Protein AF-A0A965MJ89-F1 (afdb_monomer)

Nearest PDB structures (foldseek):
  5w8x-assembly1_A-2  TM=4.830E-01  e=3.816E-02  Escherichia coli BL21(DE3)
  6mgb-assembly1_A  TM=3.192E-01  e=1.121E-02  Thermosulfurimonas dismutans
  5w8s-assembly1_A-2  TM=4.998E-01  e=3.713E-01  Escherichia coli BL21(DE3)
  2ekl-assembly1_A-2  TM=2.495E-01  e=2.773E-01  Sulfurisphaera tokodaii
  3tov-assembly2_B  TM=3.616E-01  e=2.401E+00  Veillonella parvula DSM 2008

Solvent-accessible surface area (backbone atoms only — not comparable to full-atom values): 11305 Å² total; per-residue (Å²): 93,37,33,40,41,29,24,51,52,92,56,63,40,33,59,38,52,47,12,47,56,77,82,59,43,66,58,44,75,75,75,35,77,40,64,43,82,41,38,60,90,70,67,62,75,79,59,71,97,47,49,28,40,33,35,22,13,44,70,42,51,90,50,46,53,64,53,37,63,38,44,74,86,25,48,32,34,34,40,9,26,24,52,64,56,80,85,58,69,83,58,51,47,63,59,40,47,60,45,37,75,56,30,82,40,57,25,24,53,46,86,86,34,52,96,39,74,28,63,47,49,46,76,59,42,74,69,64,80,52,88,55,68,68,81,33,72,50,29,38,30,23,24,66,90,42,39,73,48,56,71,62,27,55,78,69,74,34,57,68,51,29,35,54,74,28,88,42,67,64,55,46,48,49,56,46,32,22,13,52,26,36,39,21,48,21,72,58,46,50,51,52,29,48,68,68,70,31,47,76,46,79,48,91,62,62,53,75,84,126

pLDDT: mean 87.41, std 12.26, range [34.16, 98.62]

Secondary structure (DSSP, 8-state):
-EEEEEE--SSS-HHHHT--GGGT-THHHHT-SEEEEEETTS--SS----SEEEE-SEE-TTTHHHHHHH-TTSEEEEEEEE---SSSSS--HHHHHHHHHT-SEEEE-STTS-SSB---GGGG-GGGGS-----EEEEEEEBTTTB--HHHHHHTT--EEETTT--SHHHHHHHHHTEEEEEES-HHHHHHHHHTT-EEEE--------

Structure (mmCIF, N/CA/C/O backbone):
data_AF-A0A965MJ89-F1
#
_entry.id   AF-A0A965MJ89-F1
#
loop_
_atom_site.group_PDB
_atom_site.id
_atom_site.type_symbol
_atom_site.label_atom_id
_atom_site.label_alt_id
_atom_site.label_comp_id
_atom_site.label_asym_id
_atom_site.label_entity_id
_atom_site.label_seq_id
_atom_site.pdbx_PDB_ins_code
_atom_site.Cartn_x
_atom_site.Cartn_y
_atom_site.Cartn_z
_atom_site.occupancy
_atom_site.B_iso_or_equiv
_atom_site.auth_seq_id
_atom_site.auth_comp_id
_atom_site.auth_asym_id
_atom_site.auth_atom_id
_atom_site.pdbx_PDB_model_num
ATOM 1 N N . MET A 1 1 ? 19.018 -12.545 -15.049 1.00 85.06 1 MET A N 1
ATOM 2 C CA . MET A 1 1 ? 17.920 -11.575 -14.941 1.00 85.06 1 MET A CA 1
ATOM 3 C C . MET A 1 1 ? 18.136 -10.692 -13.722 1.00 85.06 1 MET A C 1
ATOM 5 O O . MET A 1 1 ? 18.178 -11.217 -12.611 1.00 85.06 1 MET A O 1
ATOM 9 N N . ILE A 1 2 ? 18.309 -9.395 -13.946 1.00 89.62 2 ILE A N 1
ATOM 10 C CA . ILE A 1 2 ? 18.356 -8.316 -12.966 1.00 89.62 2 ILE A CA 1
ATOM 11 C C . ILE A 1 2 ? 16.991 -7.626 -12.987 1.00 89.62 2 ILE A C 1
ATOM 13 O O . ILE A 1 2 ? 16.553 -7.128 -14.022 1.00 89.62 2 ILE A O 1
ATOM 17 N N . VAL A 1 3 ? 16.322 -7.600 -11.839 1.00 92.12 3 VAL A N 1
ATOM 18 C CA . VAL A 1 3 ? 15.001 -6.995 -11.662 1.00 92.12 3 VAL A CA 1
ATOM 19 C C . VAL A 1 3 ? 15.080 -5.872 -10.650 1.00 92.12 3 VAL A C 1
ATOM 21 O O . VAL A 1 3 ? 15.559 -6.074 -9.533 1.00 92.12 3 VAL A O 1
ATOM 24 N N . PHE A 1 4 ? 14.559 -4.703 -11.002 1.00 93.06 4 PHE A N 1
ATOM 25 C CA . PHE A 1 4 ? 14.354 -3.621 -10.044 1.00 93.06 4 PHE A CA 1
ATOM 26 C C . PHE A 1 4 ? 12.898 -3.581 -9.583 1.00 93.06 4 PHE A C 1
ATOM 28 O O . PHE A 1 4 ? 11.987 -3.427 -10.391 1.00 93.06 4 PHE A O 1
ATOM 35 N N . ALA A 1 5 ? 12.683 -3.673 -8.271 1.00 93.25 5 ALA A N 1
ATOM 36 C CA . ALA A 1 5 ? 11.389 -3.421 -7.647 1.00 93.25 5 ALA A CA 1
ATOM 37 C C . ALA A 1 5 ? 11.363 -1.991 -7.094 1.00 93.25 5 ALA A C 1
ATOM 39 O O . ALA A 1 5 ? 12.025 -1.672 -6.101 1.00 93.25 5 ALA A O 1
ATOM 40 N N . LEU A 1 6 ? 10.611 -1.131 -7.771 1.00 92.94 6 LEU A N 1
ATOM 41 C CA . LEU A 1 6 ? 10.538 0.303 -7.535 1.00 92.94 6 LEU A CA 1
ATOM 42 C C . LEU A 1 6 ? 9.270 0.639 -6.749 1.00 92.94 6 LEU A C 1
ATOM 44 O O . LEU A 1 6 ? 8.160 0.352 -7.189 1.00 92.94 6 LEU A O 1
ATOM 48 N N . HIS A 1 7 ? 9.431 1.273 -5.592 1.00 92.44 7 HIS A N 1
ATOM 49 C CA . HIS A 1 7 ? 8.332 1.833 -4.800 1.00 92.44 7 HIS A CA 1
ATOM 50 C C . HIS A 1 7 ? 8.863 2.944 -3.887 1.00 92.44 7 HIS A C 1
ATOM 52 O O . HIS A 1 7 ? 10.067 3.195 -3.850 1.00 92.44 7 HIS A O 1
ATOM 58 N N . GLN A 1 8 ? 7.999 3.652 -3.164 1.00 90.75 8 GLN A N 1
ATOM 59 C CA . GLN A 1 8 ? 8.441 4.704 -2.246 1.00 90.75 8 GLN A CA 1
ATOM 60 C C . GLN A 1 8 ? 8.915 4.082 -0.919 1.00 90.75 8 GLN A C 1
ATOM 62 O O . GLN A 1 8 ? 8.176 4.042 0.057 1.00 90.75 8 GLN A O 1
ATOM 67 N N . CYS A 1 9 ? 10.143 3.556 -0.887 1.00 90.31 9 CYS A N 1
ATOM 68 C CA . CYS A 1 9 ? 10.666 2.813 0.263 1.00 90.31 9 CYS A CA 1
ATOM 69 C C . CYS A 1 9 ? 11.304 3.686 1.355 1.00 90.31 9 CYS A C 1
ATOM 71 O O . CYS A 1 9 ? 11.253 3.315 2.528 1.00 90.31 9 CYS A O 1
ATOM 73 N N . ASP A 1 10 ? 11.854 4.852 1.007 1.00 90.56 10 ASP A N 1
ATOM 74 C CA . ASP A 1 10 ? 12.546 5.757 1.936 1.00 90.56 10 ASP A CA 1
ATOM 75 C C . ASP A 1 10 ? 11.563 6.779 2.544 1.00 90.56 10 ASP A C 1
ATOM 77 O O . ASP A 1 10 ? 11.688 7.996 2.375 1.00 90.56 10 ASP A O 1
ATOM 81 N N . THR A 1 11 ? 10.511 6.290 3.192 1.00 90.69 11 THR A N 1
ATOM 82 C CA . THR A 1 11 ? 9.418 7.099 3.757 1.00 90.69 11 THR A CA 1
ATOM 83 C C . THR A 1 11 ? 9.013 6.572 5.127 1.00 90.69 11 THR A C 1
ATOM 85 O O . THR A 1 11 ? 9.268 5.416 5.448 1.00 90.69 11 THR A O 1
ATOM 88 N N . THR A 1 12 ? 8.376 7.402 5.947 1.00 92.06 12 THR A N 1
ATOM 89 C CA . THR A 1 12 ? 7.772 6.977 7.220 1.00 92.06 12 THR A CA 1
ATOM 90 C C . THR A 1 12 ? 6.424 6.288 7.015 1.00 92.06 12 THR A C 1
ATOM 92 O O . THR A 1 12 ? 6.013 5.511 7.870 1.00 92.06 12 THR A O 1
ATOM 95 N N . ASN A 1 13 ? 5.775 6.512 5.868 1.00 92.81 13 ASN A N 1
ATOM 96 C CA . ASN A 1 13 ? 4.483 5.928 5.525 1.00 92.81 13 ASN A CA 1
ATOM 97 C C . ASN A 1 13 ? 4.576 4.403 5.354 1.00 92.81 13 ASN A C 1
ATOM 99 O O . ASN A 1 13 ? 5.139 3.902 4.378 1.00 92.81 13 ASN A O 1
ATOM 103 N N . ILE A 1 14 ? 3.978 3.650 6.274 1.00 95.06 14 ILE A N 1
ATOM 104 C CA . ILE A 1 14 ? 4.025 2.189 6.269 1.00 95.06 14 ILE A CA 1
ATOM 105 C C . ILE A 1 14 ? 3.363 1.574 5.036 1.00 95.06 14 ILE A C 1
ATOM 107 O O . ILE A 1 14 ? 3.836 0.565 4.525 1.00 95.06 14 ILE A O 1
ATOM 111 N N . GLY A 1 15 ? 2.319 2.206 4.504 1.00 93.06 15 GLY A N 1
ATOM 112 C CA . GLY A 1 15 ? 1.653 1.736 3.295 1.00 93.06 15 GLY A CA 1
ATOM 113 C C . GLY A 1 15 ? 2.565 1.758 2.071 1.00 93.06 15 GLY A C 1
ATOM 114 O O . GLY A 1 15 ? 2.588 0.811 1.291 1.00 93.06 15 GLY A O 1
ATOM 115 N N . ASP A 1 16 ? 3.370 2.810 1.946 1.00 92.44 16 ASP A N 1
ATOM 116 C CA . ASP A 1 16 ? 4.353 2.948 0.870 1.00 92.44 16 ASP A CA 1
ATOM 117 C C . ASP A 1 16 ? 5.524 1.960 1.047 1.00 92.44 16 ASP A C 1
ATOM 119 O O . ASP A 1 16 ? 6.067 1.430 0.078 1.00 92.44 16 ASP A O 1
ATOM 123 N N . ARG A 1 17 ? 5.897 1.651 2.295 1.00 93.56 17 ARG A N 1
ATOM 124 C CA . ARG A 1 17 ? 6.945 0.662 2.598 1.00 93.56 17 ARG A CA 1
ATOM 125 C C . ARG A 1 17 ? 6.499 -0.780 2.359 1.00 93.56 17 ARG A C 1
ATOM 127 O O . ARG A 1 17 ? 7.347 -1.610 2.052 1.00 93.56 17 ARG A O 1
ATOM 134 N N . SER A 1 18 ? 5.208 -1.072 2.492 1.00 94.81 18 SER A N 1
ATOM 135 C CA . SER A 1 18 ? 4.637 -2.424 2.396 1.00 94.81 18 SER A CA 1
ATOM 136 C C . SER A 1 18 ? 4.075 -2.766 1.015 1.00 94.81 18 SER A C 1
ATOM 138 O O . SER A 1 18 ? 3.377 -3.758 0.855 1.00 94.81 18 SER A O 1
ATOM 140 N N . CYS A 1 19 ? 4.343 -1.957 -0.008 1.00 93.00 19 CYS A N 1
ATOM 141 C CA . CYS A 1 19 ? 3.845 -2.206 -1.361 1.00 93.00 19 CYS A CA 1
ATOM 142 C C . CYS A 1 19 ? 4.898 -2.801 -2.317 1.00 93.00 19 CYS A C 1
ATOM 144 O O . CYS A 1 19 ? 4.728 -2.710 -3.535 1.00 93.00 19 CYS A O 1
ATOM 146 N N . CYS A 1 20 ? 5.972 -3.409 -1.796 1.00 93.31 20 CYS A N 1
ATOM 147 C CA . CYS A 1 20 ? 6.999 -4.067 -2.607 1.00 93.31 20 CYS A CA 1
ATOM 148 C C . CYS A 1 20 ? 6.631 -5.537 -2.878 1.00 93.31 20 CYS A C 1
ATOM 150 O O . CYS A 1 20 ? 6.484 -6.300 -1.928 1.00 93.31 20 CYS A O 1
ATOM 152 N N . PRO A 1 21 ? 6.564 -5.997 -4.140 1.00 92.12 21 PRO A N 1
ATOM 153 C CA . PRO A 1 21 ? 6.326 -7.414 -4.434 1.00 92.12 21 PRO A CA 1
ATOM 154 C C . PRO A 1 21 ? 7.404 -8.350 -3.869 1.00 92.12 21 PRO A C 1
ATOM 156 O O . PRO A 1 21 ? 7.112 -9.494 -3.534 1.00 92.12 21 PRO A O 1
ATOM 159 N N . LEU A 1 22 ? 8.639 -7.859 -3.705 1.00 92.81 22 LEU A N 1
ATOM 160 C CA . LEU A 1 22 ? 9.735 -8.655 -3.143 1.00 92.81 22 LEU A CA 1
ATOM 161 C C . LEU A 1 22 ? 9.474 -9.103 -1.696 1.00 92.81 22 LEU A C 1
ATOM 163 O O . LEU A 1 22 ? 10.116 -10.041 -1.243 1.00 92.81 22 LEU A O 1
ATOM 167 N N . ASP A 1 23 ? 8.560 -8.446 -0.975 1.00 92.56 23 ASP A N 1
ATOM 168 C CA . ASP A 1 23 ? 8.216 -8.812 0.406 1.00 92.56 23 ASP A CA 1
ATOM 169 C C . ASP A 1 23 ? 7.318 -10.055 0.498 1.00 92.56 23 ASP A C 1
ATOM 171 O O . ASP A 1 23 ? 7.192 -10.636 1.574 1.00 92.56 23 ASP A O 1
ATOM 175 N N . TYR A 1 24 ? 6.681 -10.459 -0.606 1.00 93.62 24 TYR A N 1
ATOM 176 C CA . TYR A 1 24 ? 5.579 -11.428 -0.569 1.00 93.62 24 TYR A CA 1
ATOM 177 C C . TYR A 1 24 ? 5.769 -12.643 -1.474 1.00 93.62 24 TYR A C 1
ATOM 179 O O . TYR A 1 24 ? 5.028 -13.615 -1.357 1.00 93.62 24 TYR A O 1
ATOM 187 N N . PHE A 1 25 ? 6.752 -12.614 -2.373 1.00 92.00 25 PHE A N 1
ATOM 188 C CA . PHE A 1 25 ? 6.936 -13.657 -3.375 1.00 92.00 25 PHE A CA 1
ATOM 189 C C . PHE A 1 25 ? 8.365 -14.208 -3.359 1.00 92.00 25 PHE A C 1
ATOM 191 O O . PHE A 1 25 ? 9.311 -13.532 -3.764 1.00 92.00 25 PHE A O 1
ATOM 198 N N . SER A 1 26 ? 8.519 -15.470 -2.947 1.00 88.12 26 SER A N 1
ATOM 199 C CA . SER A 1 26 ? 9.829 -16.132 -2.830 1.00 88.12 26 SER A CA 1
ATOM 200 C C . SER A 1 26 ? 10.520 -16.369 -4.176 1.00 88.12 26 SER A C 1
ATOM 202 O O . SER A 1 26 ? 11.749 -16.433 -4.237 1.00 88.12 26 SER A O 1
ATOM 204 N N . PHE A 1 27 ? 9.766 -16.418 -5.282 1.00 87.31 27 PHE A N 1
ATOM 205 C CA . PHE A 1 27 ? 10.340 -16.650 -6.611 1.00 87.31 27 PHE A CA 1
ATOM 206 C C . PHE A 1 27 ? 11.355 -15.568 -7.021 1.00 87.31 27 PHE A C 1
ATOM 208 O O . PHE A 1 27 ? 12.242 -15.838 -7.831 1.00 87.31 27 PHE A O 1
ATOM 215 N N . PHE A 1 28 ? 11.286 -14.363 -6.440 1.00 86.12 28 PHE A N 1
ATOM 216 C CA . PHE A 1 28 ? 12.282 -13.313 -6.673 1.00 86.12 28 PHE A CA 1
ATOM 217 C C . PHE A 1 28 ? 13.663 -13.642 -6.101 1.00 86.12 28 PHE A C 1
ATOM 219 O O . PHE A 1 28 ? 14.661 -13.188 -6.655 1.00 86.12 28 PHE A O 1
ATOM 226 N N . SER A 1 29 ? 13.735 -14.417 -5.019 1.00 81.31 29 SER A N 1
ATOM 227 C CA . SER A 1 29 ? 15.000 -14.913 -4.466 1.00 81.31 29 SER A CA 1
ATOM 228 C C . SER A 1 29 ? 15.381 -16.294 -4.997 1.00 81.31 29 SER A C 1
ATOM 230 O O . SER A 1 29 ? 16.560 -16.624 -5.038 1.00 81.31 29 SER A O 1
ATOM 232 N N . GLU A 1 30 ? 14.399 -17.108 -5.386 1.00 83.50 30 GLU A N 1
ATOM 233 C CA . GLU A 1 30 ? 14.620 -18.515 -5.747 1.00 83.50 30 GLU A CA 1
ATOM 234 C C . GLU A 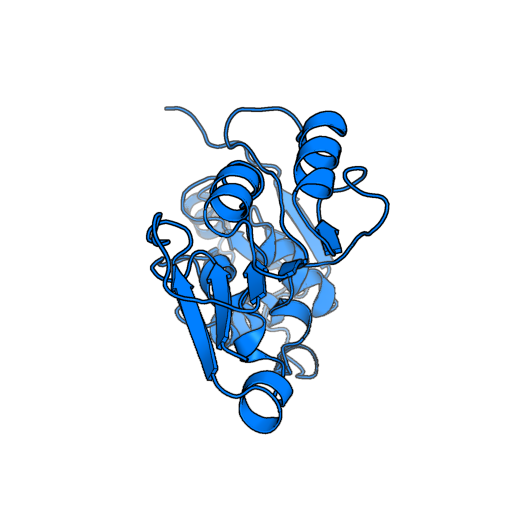1 30 ? 14.868 -18.728 -7.245 1.00 83.50 30 GLU A C 1
ATOM 236 O O . GLU A 1 30 ? 15.577 -19.655 -7.626 1.00 83.50 30 GLU A O 1
ATOM 241 N N . SER A 1 31 ? 14.266 -17.902 -8.107 1.00 80.38 31 SER A N 1
ATOM 242 C CA . SER A 1 31 ? 14.249 -18.112 -9.567 1.00 80.38 31 SER A CA 1
ATOM 243 C C . SER A 1 31 ? 14.857 -16.960 -10.367 1.00 80.38 31 SER A C 1
ATOM 245 O O . SER A 1 31 ? 15.111 -17.101 -11.563 1.00 80.38 31 SER A O 1
ATOM 247 N N . ILE A 1 32 ? 15.088 -15.809 -9.735 1.00 79.56 32 ILE A N 1
ATOM 248 C CA . ILE A 1 32 ? 15.596 -14.604 -10.391 1.00 79.56 32 ILE A CA 1
ATOM 249 C C . ILE A 1 32 ? 17.026 -14.357 -9.919 1.00 79.56 32 ILE A C 1
ATOM 251 O O . ILE A 1 32 ? 17.309 -14.392 -8.728 1.00 79.56 32 ILE A O 1
ATOM 255 N N . GLY A 1 33 ? 17.937 -14.112 -10.867 1.00 75.44 33 GLY A N 1
ATOM 256 C CA . GLY A 1 33 ? 19.366 -13.965 -10.571 1.00 75.44 33 GLY A CA 1
ATOM 257 C C . GLY A 1 33 ? 19.671 -12.832 -9.587 1.00 75.44 33 GLY A C 1
ATOM 258 O O . GLY A 1 33 ? 20.436 -13.029 -8.649 1.00 75.44 33 GLY A O 1
ATOM 259 N N . ALA A 1 34 ? 19.066 -11.657 -9.778 1.00 85.88 34 ALA A N 1
ATOM 260 C CA . ALA A 1 34 ? 19.151 -10.552 -8.828 1.00 85.88 34 ALA A CA 1
ATOM 261 C C . ALA A 1 34 ? 17.852 -9.736 -8.817 1.00 85.88 34 ALA A C 1
ATOM 263 O O . ALA A 1 34 ? 17.466 -9.181 -9.842 1.00 85.88 34 ALA A O 1
ATOM 264 N N . ALA A 1 35 ? 17.205 -9.616 -7.656 1.00 90.81 35 ALA A N 1
ATOM 265 C CA . ALA A 1 35 ? 16.063 -8.730 -7.440 1.00 90.81 35 ALA A CA 1
ATOM 266 C C . ALA A 1 35 ? 16.440 -7.636 -6.433 1.00 90.81 35 ALA A C 1
ATOM 268 O O . ALA A 1 35 ? 16.858 -7.921 -5.311 1.00 90.81 35 ALA A O 1
ATOM 269 N N . ILE A 1 36 ? 16.331 -6.373 -6.842 1.00 89.81 36 ILE A N 1
ATOM 270 C CA . ILE A 1 36 ? 16.870 -5.234 -6.099 1.00 89.81 36 ILE A CA 1
ATOM 271 C C . ILE A 1 36 ? 15.759 -4.222 -5.833 1.00 89.81 36 ILE A C 1
ATOM 273 O O . ILE A 1 36 ? 15.136 -3.692 -6.753 1.00 89.81 36 ILE A O 1
ATOM 277 N N . ARG A 1 37 ? 15.538 -3.912 -4.553 1.00 91.38 37 ARG A N 1
ATOM 278 C CA . ARG A 1 37 ? 14.638 -2.835 -4.129 1.00 91.38 37 ARG A CA 1
ATOM 279 C C . ARG A 1 37 ? 15.270 -1.467 -4.386 1.00 91.38 37 ARG A C 1
ATOM 281 O O . ARG A 1 37 ? 16.448 -1.245 -4.074 1.00 91.38 37 ARG A O 1
ATOM 288 N N . ARG A 1 38 ? 14.473 -0.534 -4.910 1.00 91.00 38 ARG A N 1
ATOM 289 C CA . ARG A 1 38 ? 14.880 0.852 -5.169 1.00 91.00 38 ARG A CA 1
ATOM 290 C C . ARG A 1 38 ? 13.769 1.838 -4.822 1.00 91.00 38 ARG A C 1
ATOM 292 O O . ARG A 1 38 ? 12.595 1.574 -5.076 1.00 91.00 38 ARG A O 1
ATOM 299 N N . ASP A 1 39 ? 14.165 2.990 -4.278 1.00 90.94 39 ASP A N 1
ATOM 300 C CA . ASP A 1 39 ? 13.234 4.094 -4.070 1.00 90.94 39 ASP A CA 1
ATOM 301 C C . ASP A 1 39 ? 12.882 4.734 -5.412 1.00 90.94 39 ASP A C 1
ATOM 303 O O . ASP A 1 39 ? 13.755 5.143 -6.181 1.00 90.94 39 ASP A O 1
ATOM 307 N N . VAL A 1 40 ? 11.587 4.865 -5.664 1.00 88.81 40 VAL A N 1
ATOM 308 C CA . VAL A 1 40 ? 11.029 5.430 -6.894 1.00 88.81 40 VAL A CA 1
ATOM 309 C C . VAL A 1 40 ? 11.394 6.902 -7.132 1.00 88.81 40 VAL A C 1
ATOM 311 O O . VAL A 1 40 ? 11.237 7.400 -8.239 1.00 88.81 40 VAL A O 1
ATOM 314 N N . ARG A 1 41 ? 11.882 7.629 -6.121 1.00 86.06 41 ARG A N 1
ATOM 315 C CA . ARG A 1 41 ? 12.349 9.022 -6.252 1.00 86.06 41 ARG A CA 1
ATOM 316 C C . ARG A 1 41 ? 13.839 9.112 -6.577 1.00 86.06 41 ARG A C 1
ATOM 318 O O . ARG A 1 41 ? 14.333 10.205 -6.832 1.00 86.06 41 ARG A O 1
ATOM 325 N N . LYS A 1 42 ? 14.556 7.984 -6.534 1.00 83.75 42 LYS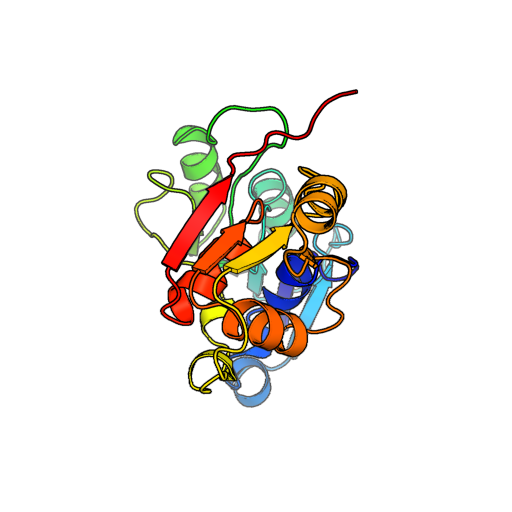 A N 1
ATOM 326 C CA . LYS A 1 42 ? 16.011 7.888 -6.720 1.00 83.75 42 LYS A CA 1
ATOM 327 C C . LYS A 1 42 ? 16.385 6.917 -7.848 1.00 83.75 42 LYS A C 1
ATOM 329 O O . LYS A 1 42 ? 17.456 6.316 -7.799 1.00 83.75 42 LYS A O 1
ATOM 334 N N . PHE A 1 43 ? 15.500 6.703 -8.826 1.00 75.56 43 PHE A N 1
ATOM 335 C CA . PHE A 1 43 ? 15.816 5.825 -9.954 1.00 75.56 43 PHE A CA 1
ATOM 336 C C . PHE A 1 43 ? 16.920 6.438 -10.820 1.00 75.56 43 PHE A C 1
ATOM 338 O O . PHE A 1 43 ? 16.944 7.648 -11.046 1.00 75.56 43 PHE A O 1
ATOM 345 N N . ASP A 1 44 ? 17.834 5.588 -11.285 1.00 69.88 44 ASP A N 1
ATOM 346 C CA . ASP A 1 44 ? 18.890 6.004 -12.202 1.00 69.88 44 ASP A CA 1
ATOM 347 C C . ASP A 1 44 ? 18.275 6.359 -13.560 1.00 69.88 44 ASP A C 1
ATOM 349 O O . ASP A 1 44 ? 17.415 5.629 -14.061 1.00 69.88 44 ASP A O 1
ATOM 353 N N . GLN A 1 45 ? 18.693 7.488 -14.130 1.00 65.62 45 GLN A N 1
ATOM 354 C CA . GLN A 1 45 ? 18.288 7.907 -15.473 1.00 65.62 45 GLN A CA 1
ATOM 355 C C . GLN A 1 45 ? 19.151 7.261 -16.562 1.00 65.62 45 GLN A C 1
ATOM 357 O O . GLN A 1 45 ? 18.807 7.367 -17.736 1.00 65.62 45 GLN A O 1
ATOM 362 N N . ASN A 1 46 ? 20.254 6.606 -16.183 1.00 64.06 46 ASN A N 1
ATOM 363 C CA . ASN A 1 46 ? 21.151 5.914 -17.098 1.00 64.06 46 ASN A CA 1
ATOM 364 C C . ASN A 1 46 ? 21.511 4.514 -16.562 1.00 64.06 46 ASN A C 1
ATOM 366 O O . ASN A 1 46 ? 22.673 4.242 -16.248 1.00 64.06 46 ASN A O 1
ATOM 370 N N . PRO A 1 47 ? 20.508 3.642 -16.370 1.00 66.06 47 PRO A N 1
ATOM 371 C CA . PRO A 1 47 ? 20.709 2.377 -15.687 1.00 66.06 47 PRO A CA 1
ATOM 372 C C . PRO 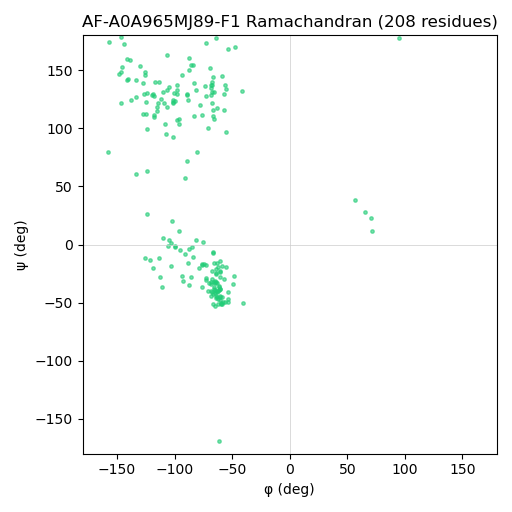A 1 47 ? 21.620 1.444 -16.497 1.00 66.06 47 PRO A C 1
ATOM 374 O O . PRO A 1 47 ? 21.544 1.382 -17.723 1.00 66.06 47 PRO A O 1
ATOM 377 N N . ALA A 1 48 ? 22.455 0.678 -15.787 1.00 65.62 48 ALA A N 1
ATOM 378 C CA . ALA A 1 48 ? 23.076 -0.536 -16.321 1.00 65.62 48 ALA A CA 1
ATOM 379 C C . ALA A 1 48 ? 22.007 -1.492 -16.894 1.00 65.62 48 ALA A C 1
ATOM 381 O O . ALA A 1 48 ? 20.821 -1.302 -16.630 1.00 65.62 48 ALA A O 1
ATOM 382 N N . ASP A 1 49 ? 22.409 -2.533 -17.629 1.00 78.38 49 ASP A N 1
ATOM 383 C CA . ASP A 1 49 ? 21.484 -3.517 -18.213 1.00 78.38 49 ASP A CA 1
ATOM 384 C C . ASP A 1 49 ? 20.578 -4.155 -17.136 1.00 78.38 49 ASP A C 1
ATOM 386 O O . ASP A 1 49 ? 20.964 -5.080 -16.419 1.00 78.38 49 ASP A O 1
ATOM 390 N N . VAL A 1 50 ? 19.363 -3.619 -16.995 1.00 90.00 50 VAL A N 1
ATOM 391 C CA . VAL A 1 50 ? 18.286 -4.142 -16.150 1.00 90.00 50 VAL A CA 1
ATOM 392 C C . VAL A 1 50 ? 17.312 -4.863 -17.064 1.00 90.00 50 VAL A C 1
ATOM 394 O O . VAL A 1 50 ? 16.777 -4.273 -18.002 1.00 90.00 50 VAL A O 1
ATOM 397 N N . ASP A 1 51 ? 17.045 -6.130 -16.776 1.00 92.62 51 ASP A N 1
ATOM 398 C CA . ASP A 1 51 ? 16.174 -6.953 -17.611 1.00 92.62 51 ASP A CA 1
ATOM 399 C C . ASP A 1 51 ? 14.692 -6.618 -17.396 1.00 92.62 51 ASP A C 1
ATOM 401 O O . ASP A 1 51 ? 13.911 -6.619 -18.346 1.00 92.62 51 ASP A O 1
ATOM 405 N N . ALA A 1 52 ? 14.289 -6.310 -16.157 1.00 93.44 52 ALA A N 1
ATOM 406 C CA . ALA A 1 52 ? 12.913 -5.927 -15.849 1.00 93.44 52 ALA A CA 1
ATOM 407 C C . ALA A 1 52 ? 12.804 -4.893 -14.723 1.00 93.44 52 ALA A C 1
ATOM 409 O O . ALA A 1 52 ? 13.567 -4.903 -13.754 1.00 93.44 52 ALA A O 1
ATOM 410 N N . ILE A 1 53 ? 11.782 -4.048 -14.810 1.00 93.69 53 ILE A N 1
ATOM 411 C CA . ILE A 1 53 ? 11.341 -3.177 -13.729 1.00 93.69 53 ILE A CA 1
ATOM 412 C C . ILE A 1 53 ? 9.917 -3.531 -13.311 1.00 93.69 53 ILE A C 1
ATOM 414 O O . ILE A 1 53 ? 9.044 -3.801 -14.138 1.00 9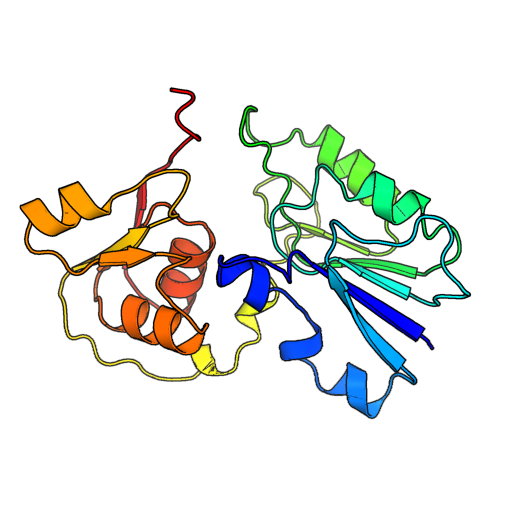3.69 53 ILE A O 1
ATOM 418 N N . ILE A 1 54 ? 9.681 -3.498 -12.005 1.00 94.06 54 ILE A N 1
ATOM 419 C CA . ILE A 1 54 ? 8.368 -3.698 -11.406 1.00 94.06 54 ILE A CA 1
ATOM 420 C C . ILE A 1 54 ? 8.076 -2.488 -10.532 1.00 94.06 54 ILE A C 1
ATOM 422 O O . ILE A 1 54 ? 8.723 -2.289 -9.502 1.00 94.06 54 ILE A O 1
ATOM 426 N N . LEU A 1 55 ? 7.096 -1.683 -10.928 1.00 92.38 55 LEU A N 1
ATOM 427 C CA . LEU A 1 55 ? 6.520 -0.679 -10.047 1.00 92.38 55 LEU A CA 1
ATOM 428 C C . LEU A 1 55 ? 5.587 -1.385 -9.064 1.00 92.38 55 LEU A C 1
ATOM 430 O O . LEU A 1 55 ? 4.541 -1.905 -9.458 1.00 92.38 55 LEU A O 1
ATOM 434 N N . GLY A 1 56 ? 5.981 -1.407 -7.792 1.00 83.25 56 GLY A N 1
ATOM 435 C CA . GLY A 1 56 ? 5.106 -1.810 -6.697 1.00 83.25 56 GLY A CA 1
ATOM 436 C C . GLY A 1 56 ? 3.928 -0.846 -6.535 1.00 83.25 56 GLY A C 1
ATOM 437 O O . GLY A 1 56 ? 3.827 0.162 -7.236 1.00 83.25 56 GLY A O 1
ATOM 438 N N . GLY A 1 57 ? 3.033 -1.142 -5.591 1.00 77.00 57 GLY A N 1
ATOM 439 C CA . GLY A 1 57 ? 1.863 -0.299 -5.326 1.00 77.00 57 GLY A CA 1
ATOM 440 C C . GLY A 1 57 ? 2.224 1.131 -4.871 1.00 77.00 57 GLY A C 1
ATOM 441 O O . GLY A 1 57 ? 3.368 1.572 -4.902 1.00 77.00 57 GLY A O 1
ATOM 442 N N . GLY A 1 58 ? 1.241 1.891 -4.388 1.00 80.69 58 GLY A N 1
ATOM 443 C CA . GLY A 1 58 ? 1.420 3.310 -4.033 1.00 80.69 58 GLY A CA 1
ATOM 444 C C . GLY A 1 58 ? 1.024 4.281 -5.153 1.00 80.69 58 GLY A C 1
ATOM 445 O O . GLY A 1 58 ? 0.500 3.877 -6.196 1.00 80.69 58 GLY A O 1
ATOM 446 N N . ALA A 1 59 ? 1.110 5.585 -4.893 1.00 72.94 59 ALA A N 1
ATOM 447 C CA . ALA A 1 59 ? 0.589 6.638 -5.774 1.00 72.94 59 ALA A CA 1
ATOM 448 C C . ALA A 1 59 ? 1.635 7.084 -6.816 1.00 72.94 59 ALA A C 1
ATOM 450 O O . ALA A 1 59 ? 2.207 8.165 -6.712 1.00 72.94 59 ALA A O 1
ATOM 451 N N . LEU A 1 60 ? 1.916 6.227 -7.801 1.00 78.00 60 LEU A N 1
ATOM 452 C CA . LEU A 1 60 ? 3.032 6.389 -8.744 1.00 78.00 60 LEU A CA 1
ATOM 453 C C . LEU A 1 60 ? 2.622 6.828 -10.156 1.00 78.00 60 LEU A C 1
ATOM 455 O O . LEU A 1 60 ? 3.492 7.045 -10.996 1.00 78.00 60 LEU A O 1
ATOM 459 N N . GLY A 1 61 ? 1.327 7.010 -10.436 1.00 72.81 61 GLY A N 1
ATOM 460 C CA . GLY A 1 61 ? 0.854 7.323 -11.792 1.00 72.81 61 GLY A CA 1
ATOM 461 C C . GLY A 1 61 ? 1.464 8.584 -12.420 1.00 72.81 61 GLY A C 1
ATOM 462 O O . GLY A 1 61 ? 1.648 8.623 -13.629 1.00 72.81 61 GLY A O 1
ATOM 463 N N . GLY A 1 62 ? 1.839 9.589 -11.618 1.00 76.31 62 GLY A N 1
ATOM 464 C CA . GLY A 1 62 ? 2.476 10.816 -12.120 1.00 76.31 62 GLY A CA 1
ATOM 465 C C . GLY A 1 62 ? 3.955 10.667 -12.505 1.00 76.31 62 GLY A C 1
ATOM 466 O O . GLY A 1 62 ? 4.485 11.515 -13.214 1.00 76.31 62 GLY A O 1
ATOM 467 N N . VAL A 1 63 ? 4.627 9.606 -12.046 1.00 82.31 63 VAL A N 1
ATOM 468 C CA . VAL A 1 63 ? 6.051 9.341 -12.336 1.00 82.31 63 VAL A CA 1
ATOM 469 C C . VAL A 1 63 ? 6.260 8.097 -13.202 1.00 82.31 63 VAL A C 1
ATOM 471 O O . VAL A 1 63 ? 7.353 7.906 -13.730 1.00 82.31 63 VAL A O 1
ATOM 474 N N . ALA A 1 64 ? 5.217 7.280 -13.386 1.00 87.12 64 ALA A N 1
ATOM 475 C CA . ALA A 1 64 ? 5.274 5.994 -14.076 1.00 87.12 64 ALA A CA 1
ATOM 476 C C . ALA A 1 64 ? 5.881 6.094 -15.485 1.00 87.12 64 ALA A C 1
ATOM 478 O O . ALA A 1 64 ? 6.800 5.341 -15.795 1.00 87.12 64 ALA A O 1
ATOM 479 N N . GLN A 1 65 ? 5.455 7.063 -16.305 1.00 87.44 65 GLN A N 1
ATOM 480 C CA . GLN A 1 65 ? 6.013 7.234 -17.655 1.00 87.44 65 GLN A CA 1
ATOM 481 C C . GLN A 1 65 ? 7.491 7.629 -17.648 1.00 87.44 65 GLN A C 1
ATOM 483 O O . GLN A 1 65 ? 8.251 7.165 -18.491 1.00 87.44 65 GLN A O 1
ATOM 488 N N . ASN A 1 66 ? 7.916 8.493 -16.720 1.00 88.94 66 ASN A N 1
ATOM 489 C CA . ASN A 1 66 ? 9.316 8.923 -16.646 1.00 88.94 66 ASN A CA 1
ATOM 490 C C . ASN A 1 66 ? 10.224 7.754 -16.273 1.00 88.94 66 ASN A C 1
ATOM 492 O O . ASN A 1 66 ? 11.320 7.625 -16.812 1.00 88.94 66 ASN A O 1
ATOM 496 N N . ILE A 1 67 ? 9.736 6.879 -15.397 1.00 89.50 67 ILE A N 1
ATOM 497 C CA . ILE A 1 67 ? 10.424 5.644 -15.045 1.00 89.50 67 ILE A CA 1
ATOM 498 C C . ILE A 1 67 ? 10.454 4.711 -16.252 1.00 89.50 67 ILE A C 1
ATOM 500 O O . ILE A 1 67 ? 11.530 4.296 -16.649 1.00 89.50 67 ILE A O 1
ATOM 504 N N . ALA A 1 68 ? 9.320 4.439 -16.899 1.00 90.62 68 ALA A N 1
ATOM 505 C CA . ALA A 1 68 ? 9.289 3.590 -18.091 1.00 90.62 68 ALA A CA 1
ATOM 506 C C . ALA A 1 68 ? 10.270 4.070 -19.182 1.00 90.62 68 ALA A C 1
ATOM 508 O O . ALA A 1 68 ? 10.994 3.264 -19.764 1.00 90.62 68 ALA A O 1
ATOM 509 N N . LYS A 1 69 ? 10.365 5.390 -19.396 1.00 90.62 69 LYS A N 1
ATOM 510 C CA . LYS A 1 69 ? 11.312 6.014 -20.337 1.00 90.62 69 LYS A CA 1
ATOM 511 C C . LYS A 1 69 ? 12.779 5.854 -19.935 1.00 90.62 69 LYS A C 1
ATOM 513 O O . LYS A 1 69 ? 13.620 5.760 -20.821 1.00 90.62 69 LYS A O 1
ATOM 518 N N . ALA A 1 70 ? 13.092 5.820 -18.640 1.00 90.44 70 ALA A N 1
ATOM 519 C CA . ALA A 1 70 ? 14.456 5.599 -18.155 1.00 90.44 70 ALA A CA 1
ATOM 520 C C . ALA A 1 70 ? 14.934 4.147 -18.339 1.00 90.44 70 ALA A C 1
ATOM 522 O O . ALA A 1 70 ? 16.134 3.899 -18.329 1.00 90.44 70 ALA A O 1
ATOM 523 N N . TYR A 1 71 ? 14.012 3.201 -18.557 1.00 91.06 71 TYR A N 1
ATOM 524 C CA . TYR A 1 71 ? 14.302 1.778 -18.766 1.00 91.06 71 TYR A CA 1
ATOM 525 C C . TYR A 1 71 ? 13.700 1.289 -20.101 1.00 91.06 71 TYR A C 1
ATOM 527 O O . TYR A 1 71 ? 12.807 0.429 -20.122 1.00 91.06 71 TYR A O 1
ATOM 535 N N . PRO A 1 72 ? 14.148 1.832 -21.251 1.00 90.75 72 PRO A N 1
ATOM 536 C CA . PRO A 1 72 ? 13.509 1.575 -22.543 1.00 90.75 72 PRO A CA 1
ATOM 537 C C . PRO A 1 72 ? 13.609 0.106 -22.975 1.00 90.75 72 PRO A C 1
ATOM 539 O O . PRO A 1 72 ? 12.659 -0.413 -23.556 1.00 90.75 72 PRO A O 1
ATOM 542 N N . ASN A 1 73 ? 14.699 -0.580 -22.615 1.00 91.31 73 ASN A N 1
ATOM 543 C CA . ASN A 1 73 ? 14.983 -1.959 -23.031 1.00 91.31 73 ASN A CA 1
ATOM 544 C C . ASN A 1 73 ? 14.539 -3.030 -22.017 1.00 91.31 73 ASN A C 1
ATOM 546 O O . ASN A 1 73 ? 14.670 -4.217 -22.298 1.00 91.31 73 ASN A O 1
ATOM 550 N N . SER A 1 74 ? 14.035 -2.635 -20.846 1.00 93.44 74 SER A N 1
ATOM 551 C CA . SER A 1 74 ? 13.585 -3.572 -19.808 1.00 93.44 74 SER A CA 1
ATOM 552 C C . SER A 1 74 ? 12.136 -4.003 -20.033 1.00 93.44 74 SER A C 1
ATOM 554 O O . SER A 1 74 ? 11.342 -3.227 -20.565 1.00 93.44 74 SER A O 1
ATOM 556 N N . ILE A 1 75 ? 11.756 -5.177 -19.532 1.00 95.06 75 ILE A N 1
ATOM 557 C CA . ILE A 1 75 ? 10.344 -5.528 -19.321 1.00 95.06 75 ILE A CA 1
ATOM 558 C C . ILE A 1 75 ? 9.774 -4.601 -18.239 1.00 95.06 75 ILE A C 1
ATOM 560 O O . ILE A 1 75 ? 10.382 -4.425 -17.183 1.00 95.06 75 ILE A O 1
ATOM 564 N N . LYS A 1 76 ? 8.615 -3.997 -18.483 1.00 94.69 76 LYS A N 1
ATOM 565 C CA . LYS A 1 76 ? 8.012 -2.957 -17.647 1.00 94.69 76 LYS A CA 1
ATOM 566 C C . LYS A 1 76 ? 6.677 -3.435 -17.091 1.00 94.69 76 LYS A C 1
ATOM 568 O O . LYS A 1 76 ? 5.700 -3.569 -17.821 1.00 94.69 76 LYS A O 1
ATOM 573 N N . ILE A 1 77 ? 6.622 -3.648 -15.778 1.00 94.44 77 ILE A N 1
ATOM 574 C CA . ILE A 1 77 ? 5.420 -4.117 -15.077 1.00 94.44 77 ILE A CA 1
ATOM 575 C C . ILE A 1 77 ? 4.972 -3.062 -14.064 1.00 94.44 77 ILE A C 1
ATOM 577 O O . ILE A 1 77 ? 5.754 -2.630 -13.218 1.00 94.44 77 ILE A O 1
ATOM 581 N N . ALA A 1 78 ? 3.702 -2.672 -14.112 1.00 92.31 78 ALA A N 1
ATOM 582 C CA . ALA A 1 78 ? 3.048 -1.895 -13.068 1.00 92.31 78 ALA A CA 1
ATOM 583 C C . ALA A 1 78 ? 2.087 -2.794 -12.286 1.00 92.31 78 ALA A C 1
ATOM 585 O O . ALA A 1 78 ? 1.131 -3.324 -12.850 1.00 92.31 78 ALA A O 1
ATOM 586 N N . TRP A 1 79 ? 2.329 -2.964 -10.984 1.00 92.56 79 TRP A N 1
ATOM 587 C CA . TRP A 1 79 ? 1.498 -3.802 -10.124 1.00 92.56 79 TRP A CA 1
ATOM 588 C C . TRP A 1 79 ? 0.672 -2.955 -9.168 1.00 92.56 79 TRP A C 1
ATOM 590 O O . TRP A 1 79 ? 1.148 -2.486 -8.131 1.00 92.56 79 TRP A O 1
ATOM 600 N N . GLY A 1 80 ? -0.615 -2.833 -9.485 1.00 88.69 80 GLY A N 1
ATOM 601 C CA . GLY A 1 80 ? -1.601 -2.204 -8.615 1.00 88.69 80 GLY A CA 1
ATOM 602 C C . GLY A 1 80 ? -1.218 -0.781 -8.241 1.00 88.69 80 GLY A C 1
ATOM 603 O O . GLY A 1 80 ? -1.407 -0.369 -7.092 1.00 88.69 80 GLY A O 1
ATOM 604 N N . ILE A 1 81 ? -0.644 -0.038 -9.192 1.00 87.69 81 ILE A N 1
ATOM 605 C CA . ILE A 1 81 ? -0.294 1.366 -8.998 1.00 87.69 81 ILE A CA 1
ATOM 606 C C . ILE A 1 81 ? -1.570 2.206 -8.912 1.00 87.69 81 ILE A C 1
ATOM 608 O O . ILE A 1 81 ? -2.609 1.855 -9.468 1.00 87.69 81 ILE A O 1
ATOM 612 N N . GLY A 1 82 ? -1.491 3.324 -8.204 1.00 83.31 82 GLY A N 1
ATOM 613 C CA . GLY A 1 82 ? -2.542 4.330 -8.170 1.00 83.31 82 GLY A CA 1
ATOM 614 C C . GLY A 1 82 ? -2.011 5.589 -8.826 1.00 83.31 82 GLY A C 1
ATOM 615 O O . GLY A 1 82 ? -0.852 5.966 -8.626 1.00 83.31 82 GLY A O 1
ATOM 616 N N . ALA A 1 83 ? -2.844 6.250 -9.597 1.00 69.69 83 ALA A N 1
ATOM 617 C CA . ALA A 1 83 ? -2.635 7.592 -10.069 1.00 69.69 83 ALA A CA 1
ATOM 618 C C . ALA A 1 83 ? -3.498 8.508 -9.194 1.00 69.69 83 ALA A C 1
ATOM 620 O O . ALA A 1 83 ? -4.673 8.752 -9.426 1.00 69.69 83 ALA A O 1
ATOM 621 N N . THR A 1 84 ? -2.907 9.021 -8.119 1.00 63.88 84 THR A N 1
ATOM 622 C CA . THR A 1 84 ? -3.535 10.084 -7.329 1.00 63.88 84 THR A CA 1
ATOM 623 C C . THR A 1 84 ? -2.674 11.324 -7.432 1.00 63.88 84 THR A C 1
ATOM 625 O O . THR A 1 84 ? -1.546 11.351 -6.944 1.00 63.88 84 THR A O 1
ATOM 628 N N . SER A 1 85 ? -3.214 12.371 -8.049 1.00 54.12 85 SER A N 1
ATOM 629 C CA . SER A 1 85 ? -2.695 13.718 -7.850 1.00 54.12 85 SER A CA 1
ATOM 630 C C . SER A 1 85 ? -3.282 14.262 -6.542 1.00 54.12 85 SER A C 1
ATOM 632 O O . SER A 1 85 ? -4.492 14.164 -6.344 1.00 54.12 85 SER A O 1
ATOM 634 N N . PRO A 1 86 ? -2.481 14.866 -5.644 1.00 48.38 86 PRO A N 1
ATOM 635 C CA . PRO A 1 86 ? -2.999 15.527 -4.445 1.00 48.38 86 PRO A CA 1
ATOM 636 C C . PRO A 1 86 ? -3.962 16.688 -4.749 1.00 48.38 86 PRO A C 1
ATOM 638 O O . PRO A 1 86 ? -4.625 17.169 -3.834 1.00 48.38 86 PRO A O 1
ATOM 641 N N . VAL A 1 87 ? -3.994 17.155 -6.004 1.00 48.03 87 VAL A N 1
ATOM 642 C CA . VAL A 1 87 ? -4.621 18.417 -6.422 1.00 48.03 87 VAL A CA 1
ATOM 643 C C . VAL A 1 87 ? -5.759 18.207 -7.431 1.00 48.03 87 VAL A C 1
ATOM 645 O O . VAL A 1 87 ? -6.612 19.080 -7.568 1.00 48.03 87 VAL A O 1
ATOM 648 N N . GLN A 1 88 ? -5.819 17.070 -8.131 1.00 47.53 88 GLN A N 1
ATOM 649 C CA . GLN A 1 88 ? -6.793 16.861 -9.211 1.00 47.53 88 GLN A CA 1
ATOM 650 C C . GLN A 1 88 ? -7.922 15.897 -8.830 1.00 47.53 88 GLN A C 1
ATOM 652 O O . GLN A 1 88 ? -7.850 15.159 -7.848 1.00 47.53 88 GLN A O 1
ATOM 657 N N . ALA A 1 89 ? -8.991 15.961 -9.630 1.00 54.25 89 ALA A N 1
ATOM 658 C CA . ALA A 1 89 ? -10.055 14.966 -9.738 1.00 54.25 89 ALA A CA 1
ATOM 659 C C . ALA A 1 89 ? -9.476 13.534 -9.876 1.00 54.25 89 ALA A C 1
ATOM 661 O O . ALA A 1 89 ? -8.263 13.400 -10.068 1.00 54.25 89 ALA A O 1
ATOM 662 N N . PRO A 1 90 ? -10.299 12.464 -9.784 1.00 58.78 90 PRO A N 1
ATOM 663 C CA . PRO A 1 90 ? -9.857 11.122 -10.167 1.00 58.78 90 PRO A CA 1
ATOM 664 C C . PRO A 1 90 ? -9.044 11.209 -11.455 1.00 58.78 90 PRO A C 1
ATOM 666 O O . PRO A 1 90 ? -9.433 11.947 -12.367 1.00 58.78 90 PRO A O 1
ATOM 669 N N . VAL A 1 91 ? -7.883 10.557 -11.486 1.00 63.25 91 VAL A N 1
ATOM 670 C CA . VAL A 1 91 ? -7.031 10.629 -12.667 1.00 63.25 91 VAL A CA 1
ATOM 671 C C . VAL A 1 91 ? -7.844 10.182 -13.876 1.00 63.25 91 VAL A C 1
ATOM 673 O O . VAL A 1 91 ? -8.613 9.224 -13.800 1.00 63.25 91 VAL A O 1
ATOM 676 N N . SER A 1 92 ? -7.745 10.949 -14.964 1.00 69.88 92 SER A N 1
ATOM 677 C CA . SER A 1 92 ? -8.514 10.667 -16.167 1.00 69.88 92 SER A CA 1
ATOM 678 C C . SER A 1 92 ? -8.171 9.273 -16.682 1.00 69.88 92 SER A C 1
ATOM 680 O O . SER A 1 92 ? -7.014 8.846 -16.628 1.00 69.88 92 SER A O 1
ATOM 682 N N . SER A 1 93 ? -9.170 8.589 -17.237 1.00 72.31 93 SER A N 1
ATOM 683 C CA . SER A 1 93 ? -8.961 7.354 -17.997 1.00 72.31 93 SER A CA 1
ATOM 684 C C . SER A 1 93 ? -7.853 7.521 -19.044 1.00 72.31 93 SER A C 1
ATOM 686 O O . SER A 1 93 ? -7.060 6.614 -19.243 1.00 72.31 93 SER A O 1
ATOM 688 N N . GLU A 1 94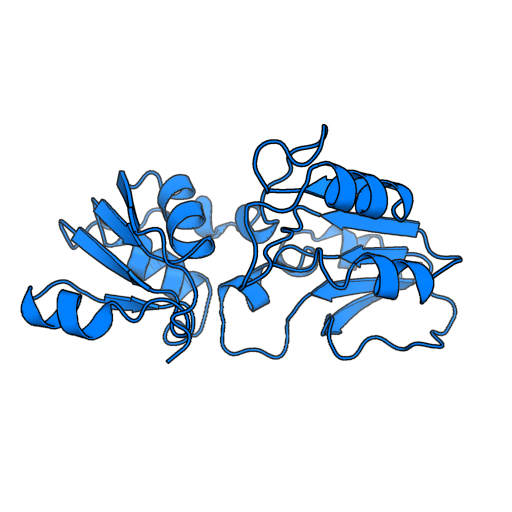 ? -7.727 8.718 -19.622 1.00 78.50 94 GLU A N 1
ATOM 689 C CA . GLU A 1 94 ? -6.653 9.091 -20.544 1.00 78.50 94 GLU A CA 1
ATOM 690 C C . GLU A 1 94 ? -5.244 8.948 -19.944 1.00 78.50 94 GLU A C 1
ATOM 692 O O . GLU A 1 94 ? -4.385 8.318 -20.549 1.00 78.50 94 GLU A O 1
ATOM 697 N N . LEU A 1 95 ? -4.970 9.484 -18.747 1.00 77.56 95 LEU A N 1
ATOM 698 C CA . LEU A 1 95 ? -3.628 9.357 -18.157 1.00 77.56 95 LEU A CA 1
ATOM 699 C C . LEU A 1 95 ? -3.326 7.902 -17.771 1.00 77.56 95 LEU A C 1
ATOM 701 O O . LEU A 1 95 ? -2.174 7.471 -17.838 1.00 77.56 95 LEU A O 1
ATOM 705 N N . HIS A 1 96 ? -4.339 7.131 -17.375 1.00 78.88 96 HIS A N 1
ATOM 706 C CA . HIS A 1 96 ? -4.164 5.698 -17.154 1.00 78.88 96 HIS A CA 1
ATOM 707 C C . HIS A 1 96 ? -3.896 4.936 -18.449 1.00 78.88 96 HIS A C 1
ATOM 709 O O . HIS A 1 96 ? -3.000 4.097 -18.457 1.00 78.88 96 HIS A O 1
ATOM 715 N N . TYR A 1 97 ? -4.588 5.274 -19.536 1.00 82.50 97 TYR A N 1
ATOM 716 C CA . TYR A 1 97 ? -4.335 4.722 -20.861 1.00 82.50 97 TYR A CA 1
ATOM 717 C C . TYR A 1 97 ? -2.902 5.030 -21.320 1.00 82.50 97 TYR A C 1
ATOM 719 O O . TYR A 1 97 ? -2.135 4.110 -21.592 1.00 82.50 97 TYR A O 1
ATOM 727 N N . GLN A 1 98 ? -2.477 6.294 -21.260 1.00 84.12 98 GLN A N 1
ATOM 728 C CA . GLN A 1 98 ? -1.106 6.696 -21.603 1.00 84.12 98 GLN A CA 1
ATOM 729 C C . GLN A 1 98 ? -0.054 6.018 -20.720 1.00 84.12 98 GLN A C 1
ATOM 731 O O . GLN A 1 98 ? 1.030 5.662 -21.179 1.00 84.12 98 GLN A O 1
ATOM 736 N N . ASN A 1 99 ? -0.351 5.850 -19.427 1.00 85.94 99 ASN A N 1
ATOM 737 C CA . ASN A 1 99 ? 0.502 5.060 -18.553 1.00 85.94 99 ASN A CA 1
ATOM 738 C C . ASN A 1 99 ? 0.546 3.607 -19.020 1.00 85.94 99 ASN A C 1
ATOM 740 O O . ASN A 1 99 ? 1.636 3.067 -19.089 1.00 85.94 99 ASN A O 1
ATOM 744 N N . SER A 1 100 ? -0.583 2.988 -19.363 1.00 88.31 100 SER A N 1
ATOM 745 C CA . SER A 1 100 ? -0.622 1.592 -19.805 1.00 88.31 100 SER A CA 1
ATOM 746 C C . SER A 1 100 ? 0.192 1.342 -21.077 1.00 88.31 100 SER A C 1
ATOM 748 O O . SER A 1 100 ? 0.884 0.333 -21.141 1.00 88.31 100 SER A O 1
ATOM 750 N N . GLU A 1 101 ? 0.227 2.291 -22.020 1.00 91.06 101 GLU A N 1
ATOM 751 C CA . GLU A 1 101 ? 1.028 2.183 -23.251 1.00 91.06 101 GLU A CA 1
ATOM 752 C C . GLU A 1 101 ? 2.543 2.131 -22.992 1.00 91.06 101 GLU A C 1
ATOM 754 O O . GLU A 1 101 ? 3.307 1.658 -23.832 1.00 91.06 101 GLU A O 1
ATOM 759 N N . ALA A 1 102 ? 2.998 2.608 -21.830 1.00 91.25 102 ALA A N 1
ATOM 760 C CA . ALA A 1 102 ? 4.410 2.601 -21.465 1.00 91.25 102 ALA A CA 1
ATOM 761 C C . ALA A 1 102 ? 4.863 1.297 -20.777 1.00 91.25 102 ALA A C 1
ATOM 763 O O . ALA A 1 102 ? 6.048 1.175 -20.460 1.00 91.25 102 ALA A O 1
ATOM 764 N N . PHE A 1 103 ? 3.956 0.350 -20.510 1.00 93.75 103 PHE A N 1
ATOM 765 C CA . PHE A 1 103 ? 4.235 -0.878 -19.761 1.00 93.75 103 PHE A CA 1
ATOM 766 C C . PHE A 1 103 ? 3.815 -2.118 -20.550 1.00 93.75 103 PHE A C 1
ATOM 768 O O . PHE A 1 103 ? 2.795 -2.125 -21.228 1.00 93.75 103 PHE A O 1
ATOM 775 N N . ASP A 1 104 ? 4.572 -3.200 -20.393 1.00 95.38 104 ASP A N 1
ATOM 776 C CA . ASP A 1 104 ? 4.230 -4.508 -20.957 1.00 95.38 104 ASP A CA 1
ATOM 777 C C . ASP A 1 104 ? 3.067 -5.160 -20.190 1.00 95.38 104 ASP A C 1
ATOM 779 O O . ASP A 1 104 ? 2.274 -5.905 -20.761 1.00 95.38 104 ASP A O 1
ATOM 783 N N . LEU A 1 105 ? 2.948 -4.867 -18.887 1.00 93.62 105 LEU A N 1
ATOM 784 C CA . LEU A 1 105 ? 1.813 -5.252 -18.045 1.00 93.62 105 LEU A CA 1
ATOM 785 C C . LEU A 1 105 ? 1.414 -4.097 -17.127 1.00 93.62 105 LEU A C 1
ATOM 787 O O . LEU A 1 105 ? 2.226 -3.618 -16.332 1.00 93.62 105 LEU A O 1
ATOM 791 N N . TYR A 1 106 ? 0.146 -3.690 -17.195 1.00 91.25 106 TYR A N 1
ATOM 792 C CA . TYR A 1 106 ? -0.372 -2.549 -16.446 1.00 91.25 106 TYR A CA 1
ATOM 793 C C . TYR A 1 106 ? -1.568 -2.923 -15.564 1.00 91.25 106 TYR A C 1
ATOM 795 O O . TYR A 1 106 ? -2.706 -2.999 -16.021 1.00 91.25 106 TYR A O 1
ATOM 803 N N . GLY A 1 107 ? -1.310 -3.127 -14.273 1.00 90.38 107 GLY A N 1
ATOM 804 C CA . GLY A 1 107 ? -2.334 -3.268 -13.242 1.00 90.38 107 GLY A CA 1
ATOM 805 C C . GLY A 1 107 ? -2.510 -1.972 -12.453 1.00 90.38 107 GLY A C 1
ATOM 806 O O . GLY A 1 107 ? -1.539 -1.410 -11.934 1.00 90.38 107 GLY A O 1
ATOM 807 N N . CYS A 1 108 ? -3.755 -1.525 -12.302 1.00 87.56 108 CYS A N 1
ATOM 808 C CA . CYS A 1 108 ? -4.096 -0.326 -11.541 1.00 87.56 108 CYS A CA 1
ATOM 809 C C . CYS A 1 108 ? -5.152 -0.631 -10.476 1.00 87.56 108 CYS A C 1
ATOM 811 O O . CYS A 1 108 ? -6.006 -1.4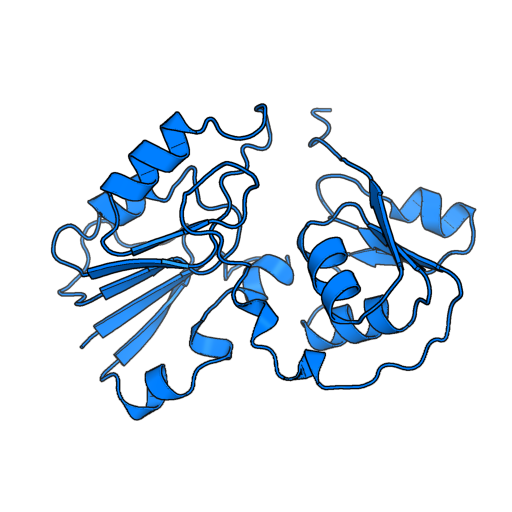91 -10.668 1.00 87.56 108 CYS A O 1
ATOM 813 N N . ARG A 1 109 ? -5.097 0.085 -9.350 1.00 87.88 109 ARG A N 1
ATOM 814 C CA . ARG A 1 109 ? -6.073 -0.048 -8.255 1.00 87.88 109 ARG A CA 1
ATOM 815 C C . ARG A 1 109 ? -7.107 1.076 -8.201 1.00 87.88 109 ARG A C 1
ATOM 817 O O . ARG A 1 109 ? -7.922 1.106 -7.281 1.00 87.88 109 ARG A O 1
ATOM 824 N N . ASP A 1 110 ? -7.040 2.023 -9.129 1.00 83.38 110 ASP A N 1
ATOM 825 C CA . ASP A 1 110 ? -7.996 3.118 -9.189 1.00 83.38 110 ASP A CA 1
ATOM 826 C C . ASP A 1 110 ? -9.258 2.656 -9.922 1.00 83.38 110 ASP A C 1
ATOM 828 O O . ASP A 1 110 ? -9.213 1.918 -10.908 1.00 83.38 110 ASP A O 1
ATOM 832 N N . TYR A 1 111 ? -10.414 3.057 -9.406 1.00 79.81 111 TYR A N 1
ATOM 833 C CA . TYR A 1 111 ? -11.694 2.639 -9.963 1.00 79.81 111 TYR A CA 1
ATOM 834 C C . TYR A 1 111 ? -11.924 3.262 -11.347 1.00 79.81 111 TYR A C 1
ATOM 836 O O . TYR A 1 111 ? -11.824 4.477 -11.502 1.00 79.81 111 TYR A O 1
ATOM 844 N N . GLY A 1 112 ? -12.262 2.432 -12.340 1.00 76.12 112 GLY A N 1
ATOM 845 C CA . GLY A 1 112 ? -12.541 2.874 -13.714 1.00 76.12 112 GLY A CA 1
ATOM 846 C C . GLY A 1 112 ? -11.310 3.337 -14.504 1.00 76.12 112 GLY A C 1
ATOM 847 O O . GLY A 1 112 ? -11.460 3.947 -15.558 1.00 76.12 112 GLY A O 1
ATOM 848 N N . ALA A 1 113 ? -10.109 3.074 -13.988 1.00 74.50 113 ALA A N 1
ATOM 849 C CA . ALA A 1 113 ? -8.851 3.549 -14.549 1.00 74.50 113 ALA A CA 1
ATOM 850 C C . ALA A 1 113 ? -8.247 2.639 -15.629 1.00 74.50 113 ALA A C 1
ATOM 852 O O . ALA A 1 113 ? -7.596 3.121 -16.546 1.00 74.50 113 ALA A O 1
ATOM 853 N N . SER A 1 114 ? -8.411 1.326 -15.497 1.00 73.00 114 SER A N 1
ATOM 854 C CA . SER A 1 114 ? -7.788 0.311 -16.351 1.00 73.00 114 SER A CA 1
ATOM 855 C C . SER A 1 114 ? -8.736 -0.869 -16.511 1.00 73.00 114 SER A C 1
ATOM 857 O O . SER A 1 114 ? -9.512 -1.156 -15.595 1.00 73.00 114 SER A O 1
ATOM 859 N N . ASP A 1 115 ? -8.617 -1.589 -17.626 1.00 74.38 115 ASP A N 1
ATOM 860 C CA . ASP A 1 115 ? -9.287 -2.878 -17.833 1.00 74.38 115 ASP A CA 1
ATOM 861 C C . ASP A 1 115 ? -8.791 -3.946 -16.843 1.00 74.38 115 ASP A C 1
ATOM 863 O O . ASP A 1 115 ? -9.511 -4.886 -16.506 1.00 74.38 115 ASP A O 1
ATOM 867 N N . ILE A 1 116 ? -7.560 -3.790 -16.343 1.00 84.31 116 ILE A N 1
ATOM 868 C CA . ILE A 1 116 ? -6.927 -4.701 -15.392 1.00 84.31 116 ILE A CA 1
ATOM 869 C C . ILE A 1 116 ? -6.870 -4.029 -14.018 1.00 84.31 116 ILE A C 1
ATOM 871 O O . ILE A 1 116 ? -5.943 -3.275 -13.689 1.00 84.31 116 ILE A O 1
ATOM 875 N N . PHE A 1 117 ? -7.877 -4.334 -13.197 1.00 87.62 117 PHE A N 1
ATOM 876 C CA . PHE A 1 117 ? -7.882 -3.967 -11.787 1.00 87.62 117 PHE A CA 1
ATOM 877 C C . PHE A 1 117 ? -6.995 -4.924 -10.983 1.00 87.62 117 PHE A C 1
ATOM 879 O O . PHE A 1 117 ? -7.259 -6.124 -10.917 1.00 87.62 117 PHE A O 1
ATOM 886 N N . VAL A 1 118 ? -5.963 -4.388 -10.331 1.00 89.69 118 VAL A N 1
ATOM 887 C CA . VAL A 1 118 ? -5.079 -5.140 -9.428 1.00 89.69 118 VAL A CA 1
ATOM 888 C C . VAL A 1 118 ? -4.893 -4.324 -8.154 1.00 89.69 118 VAL A C 1
ATOM 890 O O . VAL A 1 118 ? -4.505 -3.158 -8.243 1.00 89.69 118 VAL A O 1
ATOM 893 N N . PRO A 1 119 ? -5.145 -4.885 -6.960 1.00 90.69 119 PRO A N 1
ATOM 894 C CA . PRO A 1 119 ? -4.958 -4.143 -5.725 1.00 90.69 119 PRO A CA 1
ATOM 895 C C . PRO A 1 119 ? -3.474 -3.948 -5.380 1.00 90.69 119 PRO A C 1
ATOM 897 O O . PRO A 1 119 ? -2.572 -4.515 -5.997 1.00 90.69 119 PRO A O 1
ATOM 900 N N . CYS A 1 120 ? -3.211 -3.155 -4.340 1.00 91.81 120 CYS A N 1
ATOM 901 C CA . CYS A 1 120 ? -1.866 -3.036 -3.780 1.00 91.81 120 CYS A CA 1
ATOM 902 C C . CYS A 1 120 ? -1.331 -4.412 -3.344 1.00 91.81 120 CYS A C 1
ATOM 904 O O . CYS A 1 120 ? -1.976 -5.092 -2.546 1.00 91.81 120 CYS A O 1
ATOM 906 N N . VAL A 1 121 ? -0.114 -4.761 -3.784 1.00 93.06 121 VAL A N 1
ATOM 907 C CA . VAL A 1 121 ? 0.537 -6.065 -3.536 1.00 93.06 121 VAL A CA 1
ATOM 908 C C . VAL A 1 121 ? 0.647 -6.449 -2.058 1.00 93.06 121 VAL A C 1
ATOM 910 O O . VAL A 1 121 ? 0.755 -7.628 -1.745 1.00 93.06 121 VAL A O 1
ATOM 913 N N . SER A 1 122 ? 0.540 -5.475 -1.145 1.00 94.56 122 SER A N 1
ATOM 914 C CA . SER A 1 122 ? 0.455 -5.721 0.300 1.00 94.56 122 SER A CA 1
ATOM 915 C C . SER A 1 122 ? -0.576 -6.787 0.682 1.00 94.56 122 SER A C 1
ATOM 917 O O . SER A 1 122 ? -0.381 -7.460 1.684 1.00 94.56 122 SER A O 1
ATOM 919 N N . CYS A 1 123 ? -1.628 -6.990 -0.122 1.00 94.06 123 CYS A N 1
ATOM 920 C CA . CYS A 1 123 ? -2.643 -8.027 0.079 1.00 94.06 123 CYS A CA 1
ATOM 921 C C . CYS A 1 123 ? -2.106 -9.458 0.103 1.00 94.06 123 CYS A C 1
ATOM 923 O O . CYS A 1 123 ? -2.782 -10.348 0.598 1.00 94.06 123 CYS A O 1
ATOM 925 N N . MET A 1 124 ? -0.900 -9.669 -0.420 1.00 95.56 124 MET A N 1
ATOM 926 C CA . MET A 1 124 ? -0.206 -10.952 -0.397 1.00 95.56 124 MET A CA 1
ATOM 927 C C . MET A 1 124 ? 0.504 -11.208 0.941 1.00 95.56 124 MET A C 1
ATOM 929 O O . MET A 1 124 ? 1.216 -12.197 1.086 1.00 95.56 124 MET A O 1
ATOM 933 N N . SER A 1 125 ? 0.354 -10.312 1.921 1.00 96.50 125 SER A N 1
ATOM 934 C CA . SER A 1 125 ? 0.917 -10.501 3.251 1.00 96.50 125 SER A CA 1
ATOM 935 C C . SER A 1 125 ? 0.227 -11.654 3.989 1.00 96.50 125 SER A C 1
ATOM 937 O O . SER A 1 125 ? -0.994 -11.614 4.138 1.00 96.50 125 SER A O 1
ATOM 939 N N . PRO A 1 126 ? 0.986 -12.592 4.588 1.00 96.31 126 PRO A N 1
ATOM 940 C CA . PRO A 1 126 ? 0.413 -13.651 5.425 1.00 96.31 126 PRO A CA 1
ATOM 941 C C . PRO A 1 126 ? -0.215 -13.112 6.721 1.00 96.31 126 PRO A C 1
ATOM 943 O O . PRO A 1 126 ? -0.822 -13.860 7.480 1.00 96.31 126 PRO A O 1
ATOM 946 N N . LEU A 1 127 ? -0.072 -11.811 7.011 1.00 96.88 127 LEU A N 1
ATOM 947 C CA . LEU A 1 127 ? -0.759 -11.167 8.130 1.00 96.88 127 LEU A CA 1
ATOM 948 C C . LEU A 1 127 ? -2.285 -11.177 7.956 1.00 96.88 127 LEU A C 1
ATOM 950 O O . LEU A 1 127 ? -2.991 -11.122 8.955 1.00 96.88 127 LEU A O 1
ATOM 954 N N . PHE A 1 128 ? -2.798 -11.262 6.723 1.00 96.88 128 PHE A N 1
ATOM 955 C CA . PHE A 1 128 ? -4.243 -11.353 6.482 1.00 96.88 128 PHE A CA 1
ATOM 956 C C . PHE A 1 128 ? -4.828 -12.730 6.809 1.00 96.88 128 PHE A C 1
ATOM 958 O O . PHE A 1 128 ? -6.033 -12.834 7.017 1.00 96.88 128 PHE A O 1
ATOM 965 N N . ASP A 1 129 ? -3.984 -13.757 6.934 1.00 95.81 129 ASP A N 1
ATOM 966 C CA . ASP A 1 129 ? -4.390 -15.092 7.383 1.00 95.81 129 ASP A CA 1
ATOM 967 C C . ASP A 1 129 ? -4.423 -15.204 8.921 1.00 95.81 129 ASP A C 1
ATOM 969 O O . ASP A 1 129 ? -4.773 -16.248 9.473 1.00 95.81 129 ASP A O 1
ATOM 973 N N . GLN A 1 130 ? -4.046 -14.135 9.634 1.00 94.88 130 GLN A N 1
ATOM 974 C CA . GLN A 1 130 ? -4.031 -14.087 11.094 1.00 94.88 130 GLN A CA 1
ATOM 975 C C . GLN A 1 130 ? -5.336 -13.509 11.643 1.00 94.88 130 GLN A C 1
ATOM 977 O O . GLN A 1 130 ? -5.936 -12.593 11.081 1.00 94.88 130 GLN A O 1
ATOM 982 N N . SER A 1 131 ? -5.757 -14.015 12.801 1.00 93.50 131 SER A N 1
ATOM 983 C CA . SER A 1 131 ? -6.863 -13.438 13.560 1.00 93.50 131 SER A CA 1
ATOM 984 C C . SER A 1 131 ? -6.353 -12.373 14.528 1.00 93.50 131 SER A C 1
ATOM 986 O O . SER A 1 131 ? -5.487 -12.659 15.353 1.00 93.50 131 SER A O 1
ATOM 988 N N . PHE A 1 132 ? -6.960 -11.190 14.493 1.00 96.50 132 PHE A N 1
ATOM 989 C CA . PHE A 1 132 ? -6.740 -10.134 15.480 1.00 96.50 132 PHE A CA 1
ATOM 990 C C . PHE A 1 132 ? -7.958 -10.022 16.401 1.00 96.50 132 PHE A C 1
ATOM 992 O O . PHE A 1 132 ? -9.102 -10.019 15.927 1.00 96.50 132 PHE A O 1
ATOM 999 N N . GLU A 1 133 ? -7.719 -9.950 17.710 1.00 96.50 133 GLU A N 1
ATOM 1000 C CA . GLU A 1 133 ? -8.773 -9.790 18.715 1.00 96.50 133 GLU A CA 1
ATOM 1001 C C . GLU A 1 133 ? -9.432 -8.414 18.587 1.00 96.50 133 GLU A C 1
ATOM 1003 O O . GLU A 1 133 ? -8.751 -7.408 18.410 1.00 96.50 133 GLU A O 1
ATOM 1008 N N . ILE A 1 134 ? -10.762 -8.363 18.687 1.00 98.06 134 ILE A N 1
ATOM 1009 C CA . ILE A 1 134 ? -11.501 -7.099 18.734 1.00 98.06 134 ILE A CA 1
ATOM 1010 C C . ILE A 1 134 ? -11.488 -6.594 20.180 1.00 98.06 134 ILE A C 1
ATOM 1012 O O . ILE A 1 134 ? -12.159 -7.160 21.039 1.00 98.06 134 ILE A O 1
ATOM 1016 N N . ALA A 1 135 ? -10.768 -5.501 20.426 1.00 98.25 135 ALA A N 1
ATOM 1017 C CA . ALA A 1 135 ? -10.689 -4.831 21.726 1.00 98.25 135 ALA A CA 1
ATOM 1018 C C . ALA A 1 135 ? -11.545 -3.551 21.789 1.00 98.25 135 ALA A C 1
ATOM 1020 O O . ALA A 1 135 ? -11.873 -3.058 22.871 1.00 98.25 135 ALA A O 1
ATOM 1021 N N . HIS A 1 136 ? -11.923 -3.003 20.631 1.00 98.38 136 HIS A N 1
ATOM 1022 C CA . HIS A 1 136 ? -12.610 -1.723 20.517 1.00 98.38 136 HIS A CA 1
ATOM 1023 C C . HIS A 1 136 ? -13.803 -1.807 19.565 1.00 98.38 136 HIS A C 1
ATOM 1025 O O . HIS A 1 136 ? -13.745 -2.416 18.498 1.00 98.38 136 HIS A O 1
ATOM 1031 N N . LYS A 1 137 ? -14.892 -1.112 19.913 1.00 98.31 137 LYS A N 1
ATOM 1032 C CA . LYS A 1 137 ? -16.037 -0.950 19.005 1.00 98.31 137 LYS A CA 1
ATOM 1033 C C . LYS A 1 137 ? -15.647 -0.167 17.748 1.00 98.31 137 LYS A C 1
ATOM 1035 O O . LYS A 1 137 ? -16.067 -0.514 16.648 1.00 98.31 137 LYS A O 1
ATOM 1040 N N . THR A 1 138 ? -14.830 0.871 17.916 1.00 98.56 138 THR A N 1
ATOM 1041 C CA . THR A 1 138 ? -14.365 1.736 16.831 1.00 98.56 138 THR A CA 1
ATOM 1042 C C . THR A 1 138 ? -12.904 2.108 17.050 1.00 98.56 138 THR A C 1
ATOM 1044 O O . THR A 1 138 ? -12.512 2.377 18.183 1.00 98.56 138 THR A O 1
ATOM 1047 N N . VAL A 1 139 ? -12.129 2.163 15.968 1.00 98.56 139 VAL A N 1
ATOM 1048 C CA . VAL A 1 139 ? -10.776 2.744 15.927 1.00 98.56 139 VAL A CA 1
ATOM 1049 C C . VAL A 1 139 ? -10.656 3.714 14.750 1.00 98.56 139 VAL A C 1
ATOM 1051 O O . VAL A 1 139 ? -11.364 3.572 13.746 1.00 98.56 139 VAL A O 1
ATOM 1054 N N . VAL A 1 140 ? -9.761 4.699 14.859 1.00 98.12 140 VAL A N 1
ATOM 1055 C CA . VAL A 1 140 ? -9.479 5.669 13.791 1.00 98.12 140 VAL A CA 1
ATOM 1056 C C . VAL A 1 140 ? -8.074 5.456 13.238 1.00 98.12 140 VAL A C 1
ATOM 1058 O O . VAL A 1 140 ? -7.102 5.503 13.984 1.00 98.12 140 VAL A O 1
ATOM 1061 N N . PHE A 1 141 ? -7.956 5.261 11.922 1.00 97.06 141 PHE A N 1
ATOM 1062 C CA . PHE A 1 141 ? -6.665 5.147 11.240 1.00 97.06 141 PHE A CA 1
ATOM 1063 C C . PHE A 1 141 ? -6.459 6.264 10.210 1.00 97.06 141 PHE A C 1
ATOM 1065 O O . PHE A 1 141 ? -7.114 6.293 9.163 1.00 97.06 141 PHE A O 1
ATOM 1072 N N . GLY A 1 142 ? -5.552 7.193 10.489 1.00 93.88 142 GLY A N 1
ATOM 1073 C CA . GLY A 1 142 ? -5.318 8.380 9.672 1.00 93.88 142 GLY A CA 1
ATOM 1074 C C . GLY A 1 142 ? -4.318 8.197 8.526 1.00 93.88 142 GLY A C 1
ATOM 1075 O O . GLY A 1 142 ? -3.466 7.307 8.522 1.00 93.88 142 GLY A O 1
ATOM 1076 N N . HIS A 1 143 ? -4.394 9.102 7.549 1.00 89.56 143 HIS A N 1
ATOM 1077 C CA . HIS A 1 143 ? -3.237 9.490 6.748 1.00 89.56 143 HIS A CA 1
ATOM 1078 C C . HIS A 1 143 ? -2.638 10.775 7.338 1.00 89.56 143 HIS A C 1
ATOM 1080 O O . HIS A 1 143 ? -3.199 11.859 7.140 1.00 89.56 143 HIS A O 1
ATOM 1086 N N . SER A 1 144 ? -1.472 10.653 7.975 1.00 84.94 144 SER A N 1
ATOM 1087 C CA . SER A 1 144 ? -0.762 11.688 8.752 1.00 84.94 144 SER A CA 1
ATOM 1088 C C . SER A 1 144 ? -0.798 13.098 8.135 1.00 84.94 144 SER A C 1
ATOM 1090 O O . SER A 1 144 ? -1.160 14.072 8.782 1.00 84.94 144 SER A O 1
ATOM 1092 N N . SER A 1 145 ? -0.458 13.212 6.849 1.00 77.50 145 SER A N 1
ATOM 1093 C CA . SER A 1 145 ? -0.232 14.492 6.160 1.00 77.50 145 SER A CA 1
ATOM 1094 C C . SER A 1 145 ? -1.398 15.002 5.311 1.00 77.50 145 SER A C 1
ATOM 1096 O O . SER A 1 145 ? -1.288 16.062 4.691 1.00 77.50 145 SER A O 1
ATOM 1098 N N . LYS A 1 146 ? -2.505 14.254 5.223 1.00 73.94 146 LYS A N 1
ATOM 1099 C CA . LYS A 1 146 ? -3.666 14.645 4.399 1.00 73.94 146 LYS A CA 1
ATOM 1100 C C . LYS A 1 146 ? -4.874 15.013 5.236 1.00 73.94 146 LYS A C 1
ATOM 1102 O O . LYS A 1 146 ? -5.637 15.884 4.834 1.00 73.94 146 LYS A O 1
ATOM 1107 N N . CYS A 1 147 ? -5.065 14.307 6.343 1.00 76.50 147 CYS A N 1
ATOM 1108 C CA . CYS A 1 147 ? -6.259 14.411 7.158 1.00 76.50 147 CYS A CA 1
ATOM 1109 C C . CYS A 1 147 ? -5.916 13.928 8.566 1.00 76.50 147 CYS A C 1
ATOM 1111 O O . CYS A 1 147 ? -6.156 12.754 8.871 1.00 76.50 147 CYS A O 1
ATOM 1113 N N . PRO A 1 148 ? -5.273 14.785 9.377 1.00 75.81 148 PRO A N 1
ATOM 1114 C CA . PRO A 1 148 ? -5.043 14.470 10.776 1.00 75.81 148 PRO A CA 1
ATOM 1115 C C . PRO A 1 148 ? -6.415 14.342 11.449 1.00 75.81 148 PRO A C 1
ATOM 1117 O O . PRO A 1 148 ? -7.225 15.266 11.404 1.00 75.81 148 PRO A O 1
ATOM 1120 N N . LEU A 1 149 ? -6.709 13.140 11.949 1.00 88.00 149 LEU A N 1
ATOM 1121 C CA . LEU A 1 149 ? -7.949 12.809 12.666 1.00 88.00 149 LEU A CA 1
ATOM 1122 C C . LEU A 1 149 ? -7.679 12.558 14.156 1.00 88.00 149 LEU A C 1
ATOM 1124 O O . LEU A 1 149 ? -8.575 12.131 14.881 1.00 88.00 149 LEU A O 1
ATOM 1128 N N . ASP A 1 150 ? -6.441 12.787 14.589 1.00 91.25 150 ASP A N 1
ATOM 1129 C CA . ASP A 1 150 ? -5.938 12.584 15.942 1.00 91.25 150 ASP A CA 1
ATOM 1130 C C . ASP A 1 150 ? -6.725 13.418 16.953 1.00 91.25 150 ASP A C 1
ATOM 1132 O O . ASP A 1 150 ? -7.281 12.858 17.894 1.00 91.25 150 ASP A O 1
ATOM 1136 N N . ILE A 1 151 ? -6.883 14.721 16.700 1.00 91.38 151 ILE A N 1
ATOM 1137 C CA . ILE A 1 151 ? -7.602 15.637 17.601 1.00 91.38 151 ILE A CA 1
ATOM 1138 C C . ILE A 1 151 ? -9.067 15.204 17.772 1.00 91.38 151 ILE A C 1
ATOM 1140 O O . ILE A 1 151 ? -9.600 15.196 18.883 1.00 91.38 151 ILE A O 1
ATOM 1144 N N . GLN A 1 152 ? -9.745 14.835 16.678 1.00 92.81 152 GLN A N 1
ATOM 1145 C CA . GLN A 1 152 ? -11.143 14.401 16.739 1.00 92.81 152 GLN A CA 1
ATOM 1146 C C . GLN A 1 152 ? -11.274 13.055 17.454 1.00 92.81 152 GLN A C 1
ATOM 1148 O O . GLN A 1 152 ? -12.160 12.909 18.297 1.00 92.81 152 GLN A O 1
ATOM 1153 N N . ALA A 1 153 ? -10.399 12.093 17.151 1.00 94.94 153 ALA A N 1
ATOM 1154 C CA . ALA A 1 153 ? -10.387 10.794 17.814 1.00 94.94 153 ALA A CA 1
ATOM 1155 C C . ALA A 1 153 ? -10.135 10.938 19.323 1.00 94.94 153 ALA A C 1
ATOM 1157 O O . ALA A 1 153 ? -10.894 10.381 20.118 1.00 94.94 153 ALA A O 1
ATOM 1158 N N . GLU A 1 154 ? -9.159 11.763 19.716 1.00 95.50 154 GLU A N 1
ATOM 1159 C CA . GLU A 1 154 ? -8.840 12.060 21.115 1.00 95.50 154 GLU A CA 1
ATOM 1160 C C . GLU A 1 154 ? -10.031 12.698 21.839 1.00 95.50 154 GLU A C 1
ATOM 1162 O O . GLU A 1 154 ? -10.434 12.217 22.899 1.00 95.50 154 GLU A O 1
ATOM 1167 N N . SER A 1 155 ? -10.668 13.713 21.239 1.00 96.38 155 SER A N 1
ATOM 1168 C CA . SER A 1 155 ? -11.836 14.383 21.835 1.00 96.38 155 SER A CA 1
ATOM 1169 C C . SER A 1 155 ? -13.029 13.449 22.080 1.00 96.38 155 SER A C 1
ATOM 1171 O O . SER A 1 155 ? -13.867 13.722 22.940 1.00 96.38 155 SER A O 1
ATOM 1173 N N . LEU A 1 156 ? -13.102 12.343 21.333 1.00 96.38 156 LEU A N 1
ATOM 1174 C CA . LEU A 1 156 ? -14.144 11.323 21.436 1.00 96.38 156 LEU A CA 1
ATOM 1175 C C . LEU A 1 156 ? -13.703 10.096 22.255 1.00 96.38 156 LEU A C 1
ATOM 1177 O O . LEU A 1 156 ? -14.497 9.171 22.426 1.00 96.38 156 LEU A O 1
ATOM 1181 N N . GLY A 1 157 ? -12.459 10.065 22.748 1.00 97.06 157 GLY A N 1
ATOM 1182 C CA . GLY A 1 157 ? -11.893 8.920 23.465 1.00 97.06 157 GLY A CA 1
ATOM 1183 C C . GLY A 1 157 ? -11.742 7.663 22.599 1.00 97.06 157 GLY A C 1
ATOM 1184 O O . GLY A 1 157 ? -11.833 6.549 23.114 1.00 97.06 157 GLY A O 1
ATOM 1185 N N . ILE A 1 158 ? -11.559 7.826 21.285 1.00 98.19 158 ILE A N 1
ATOM 1186 C CA . ILE A 1 158 ? -11.418 6.722 20.329 1.00 98.19 158 ILE A CA 1
ATOM 1187 C C . ILE A 1 158 ? -9.925 6.480 20.059 1.00 98.19 158 ILE A C 1
ATOM 1189 O O . ILE A 1 158 ? -9.208 7.440 19.771 1.00 98.19 158 ILE A O 1
ATOM 1193 N N . PRO A 1 159 ? -9.436 5.224 20.096 1.00 98.12 159 PRO A N 1
ATOM 1194 C CA . PRO A 1 159 ? -8.055 4.917 19.743 1.00 98.12 159 PRO A CA 1
ATOM 1195 C C . PRO A 1 159 ? -7.698 5.406 18.338 1.00 98.12 159 PRO A C 1
ATOM 1197 O O . PRO A 1 159 ? -8.464 5.212 17.387 1.00 98.12 159 PRO A O 1
ATOM 1200 N N . TYR A 1 160 ? -6.513 5.998 18.211 1.00 97.25 160 TYR A N 1
ATOM 1201 C CA . TYR A 1 160 ? -5.995 6.553 16.966 1.00 97.25 160 TYR A CA 1
ATOM 1202 C C . TYR A 1 160 ? -4.603 6.008 16.649 1.00 97.25 160 TYR A C 1
ATOM 1204 O O . TYR A 1 160 ? -3.744 5.912 17.525 1.00 97.25 160 TYR A O 1
ATOM 1212 N N . ALA A 1 161 ? -4.382 5.711 15.374 1.00 97.00 161 ALA A N 1
ATOM 1213 C CA . ALA A 1 161 ? -3.067 5.529 14.782 1.00 97.00 161 ALA A CA 1
ATOM 1214 C C . ALA A 1 161 ? -3.085 6.078 13.353 1.00 97.00 161 ALA A C 1
ATOM 1216 O O . ALA A 1 161 ? -4.133 6.423 12.807 1.00 97.00 161 ALA A O 1
ATOM 1217 N N . ASP A 1 162 ? -1.929 6.139 12.712 1.00 95.31 162 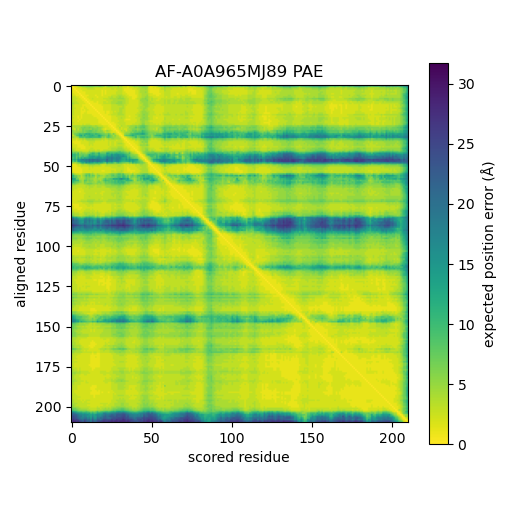ASP A N 1
ATOM 1218 C CA . ASP A 1 162 ? -1.822 6.513 11.311 1.00 95.31 162 ASP A CA 1
ATOM 1219 C C . ASP A 1 162 ? -0.687 5.782 10.605 1.00 95.31 162 ASP A C 1
ATOM 1221 O O . ASP A 1 162 ? 0.063 4.979 11.169 1.00 95.31 162 ASP A O 1
ATOM 1225 N N . ASN A 1 163 ? -0.573 6.074 9.318 1.00 92.88 163 ASN A N 1
ATOM 1226 C CA . ASN A 1 163 ? 0.424 5.480 8.458 1.00 92.88 163 ASN A CA 1
ATOM 1227 C C . ASN A 1 163 ? 1.882 5.858 8.781 1.00 92.88 163 ASN A C 1
ATOM 1229 O O . ASN A 1 163 ? 2.756 5.248 8.180 1.00 92.88 163 ASN A O 1
ATOM 1233 N N . GLU A 1 164 ? 2.186 6.790 9.690 1.00 93.88 164 GLU A N 1
ATOM 1234 C CA . GLU A 1 164 ? 3.570 7.142 10.071 1.00 93.88 164 GLU A CA 1
ATOM 1235 C C . GLU A 1 164 ? 3.937 6.748 11.513 1.00 93.88 164 GLU A C 1
ATOM 1237 O O . GLU A 1 164 ? 5.105 6.482 11.847 1.00 93.88 164 GLU A O 1
ATOM 1242 N N . THR A 1 165 ? 2.940 6.705 12.390 1.00 91.69 165 THR A N 1
ATOM 1243 C CA . THR A 1 165 ? 3.066 6.267 13.782 1.00 91.69 165 THR A CA 1
ATOM 1244 C C . THR A 1 165 ? 3.281 4.756 13.865 1.00 91.69 165 THR A C 1
ATOM 1246 O O . THR A 1 165 ? 4.171 4.326 14.603 1.00 91.69 165 THR A O 1
ATOM 1249 N N . CYS A 1 166 ? 2.588 3.959 13.041 1.00 94.06 166 CYS A N 1
ATOM 1250 C CA . CYS A 1 166 ? 2.847 2.522 12.907 1.00 94.06 166 CYS A CA 1
ATOM 1251 C C . CYS A 1 166 ? 4.219 2.257 12.262 1.00 94.06 166 CYS A C 1
ATOM 1253 O O . CYS A 1 166 ? 4.485 2.660 11.129 1.00 94.06 166 CYS A O 1
ATOM 1255 N N . LYS A 1 167 ? 5.103 1.533 12.960 1.00 93.38 167 LYS A N 1
ATOM 1256 C CA . LYS A 1 167 ? 6.485 1.276 12.504 1.00 93.38 167 LYS A CA 1
ATOM 1257 C C . LYS A 1 167 ? 6.622 0.038 11.622 1.00 93.38 167 LYS A C 1
ATOM 1259 O O . LYS A 1 167 ? 7.628 -0.098 10.916 1.00 93.38 167 LYS A O 1
ATOM 1264 N N . SER A 1 168 ? 5.612 -0.829 11.630 1.00 96.06 168 SER A N 1
ATOM 1265 C CA . SER A 1 168 ? 5.530 -2.036 10.809 1.00 96.06 168 SER A CA 1
ATOM 1266 C C . SER A 1 168 ? 4.106 -2.280 10.307 1.00 96.06 168 SER A C 1
ATOM 1268 O O . SER A 1 168 ? 3.135 -1.784 10.881 1.00 96.06 168 SER A O 1
ATOM 1270 N N . MET A 1 169 ? 3.981 -3.080 9.242 1.00 96.38 169 MET A N 1
ATOM 1271 C CA . MET A 1 169 ? 2.678 -3.512 8.734 1.00 96.38 169 MET A CA 1
ATOM 1272 C C . MET A 1 169 ? 1.924 -4.312 9.795 1.00 96.38 169 MET A C 1
ATOM 1274 O O . MET A 1 169 ? 0.730 -4.113 9.949 1.00 96.38 169 MET A O 1
ATOM 1278 N N . HIS A 1 170 ? 2.626 -5.147 10.571 1.00 97.25 170 HIS A N 1
ATOM 1279 C CA . HIS A 1 170 ? 2.038 -5.892 11.685 1.00 97.25 170 HIS A CA 1
ATOM 1280 C C . HIS A 1 170 ? 1.367 -4.954 12.693 1.00 97.25 170 HIS A C 1
ATOM 1282 O O . HIS A 1 170 ? 0.206 -5.162 13.008 1.00 97.25 170 HIS A O 1
ATOM 1288 N N . GLN A 1 171 ? 2.045 -3.888 13.136 1.00 97.75 171 GLN A N 1
ATOM 1289 C CA . GLN A 1 171 ? 1.450 -2.917 14.065 1.00 97.75 171 GLN A CA 1
ATOM 1290 C C . GLN A 1 171 ? 0.214 -2.230 13.473 1.00 97.75 171 GLN A C 1
ATOM 1292 O O . GLN A 1 171 ? -0.765 -2.008 14.178 1.00 97.75 171 GLN A O 1
ATOM 1297 N N . ALA A 1 172 ? 0.241 -1.906 12.177 1.00 97.94 172 ALA A N 1
ATOM 1298 C CA . ALA A 1 172 ? -0.935 -1.363 11.505 1.00 97.94 172 ALA A CA 1
ATOM 1299 C C . ALA A 1 172 ? -2.080 -2.392 11.449 1.00 97.94 172 ALA A C 1
ATOM 1301 O O . ALA A 1 172 ? -3.225 -2.026 11.695 1.00 97.94 172 ALA A O 1
ATOM 1302 N N . MET A 1 173 ? -1.787 -3.667 11.164 1.00 97.81 173 MET A N 1
ATOM 1303 C CA . MET A 1 173 ? -2.792 -4.737 11.106 1.00 97.81 173 MET A CA 1
ATOM 1304 C C . MET A 1 173 ? -3.388 -5.018 12.480 1.00 97.81 173 MET A C 1
ATOM 1306 O O . MET A 1 173 ? -4.598 -5.150 12.590 1.00 97.81 173 MET A O 1
ATOM 1310 N N . GLU A 1 174 ? -2.563 -5.050 13.522 1.00 98.06 174 GLU A N 1
ATOM 1311 C CA . GLU A 1 174 ? -2.994 -5.231 14.906 1.00 98.06 174 GLU A CA 1
ATOM 1312 C C . GLU A 1 174 ? -3.909 -4.086 15.348 1.00 98.06 174 GLU A C 1
ATOM 1314 O O . GLU A 1 174 ? -5.006 -4.327 15.851 1.00 98.06 174 GLU A O 1
ATOM 1319 N N . PHE A 1 175 ? -3.526 -2.837 15.063 1.00 98.44 175 PHE A N 1
ATOM 1320 C CA . PHE A 1 175 ? -4.361 -1.678 15.363 1.00 98.44 175 PHE A CA 1
ATOM 1321 C C . PHE A 1 175 ? -5.698 -1.713 14.607 1.00 98.44 175 PHE A C 1
ATOM 1323 O O . PHE A 1 175 ? -6.757 -1.596 15.222 1.00 98.44 175 PHE A O 1
ATOM 1330 N N . LEU A 1 176 ? -5.676 -1.910 13.284 1.00 98.44 176 LEU A N 1
ATOM 1331 C CA . LEU A 1 176 ? -6.895 -1.992 12.467 1.00 98.44 176 LEU A CA 1
ATOM 1332 C C . LEU A 1 176 ? -7.768 -3.184 12.881 1.00 98.44 176 LEU A C 1
ATOM 1334 O O . LEU A 1 176 ? -8.991 -3.076 12.957 1.00 98.44 176 LEU A O 1
ATOM 1338 N N . GLY A 1 177 ? -7.128 -4.313 13.173 1.00 98.19 177 GLY A N 1
ATOM 1339 C CA . GLY A 1 177 ? -7.739 -5.541 13.646 1.00 98.19 177 GLY A CA 1
ATOM 1340 C C . GLY A 1 177 ? -8.388 -5.383 15.017 1.00 98.19 177 GLY A C 1
ATOM 1341 O O . GLY A 1 177 ? -9.421 -6.002 15.249 1.00 98.19 177 GLY A O 1
ATOM 1342 N N . SER A 1 178 ? -7.870 -4.515 15.883 1.00 98.50 178 SER A N 1
ATOM 1343 C CA . SER A 1 178 ? -8.440 -4.285 17.214 1.00 98.50 178 SER A CA 1
ATOM 1344 C C . SER A 1 178 ? -9.837 -3.646 17.203 1.00 98.50 178 SER A C 1
ATOM 1346 O O . SER A 1 178 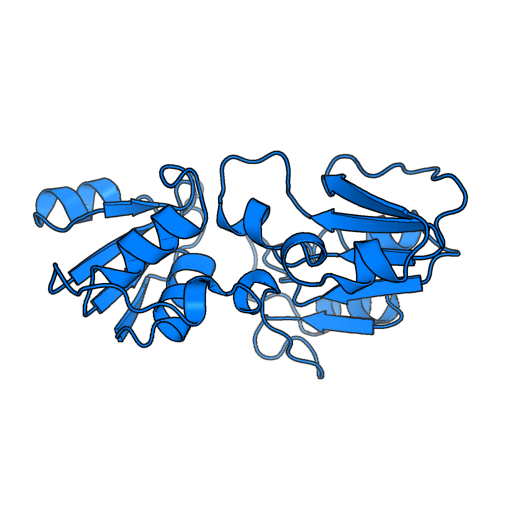? -10.538 -3.703 18.214 1.00 98.50 178 SER A O 1
ATOM 1348 N N . GLY A 1 179 ? -10.270 -3.063 16.078 1.00 98.44 179 GLY A N 1
ATOM 1349 C CA . GLY A 1 179 ? -11.590 -2.453 15.922 1.00 98.44 179 GLY A CA 1
ATOM 1350 C C . GLY A 1 179 ? -12.618 -3.357 15.240 1.00 98.44 179 GLY A C 1
ATOM 1351 O O . GLY A 1 179 ? -12.338 -3.953 14.203 1.00 98.44 179 GLY A O 1
ATOM 1352 N N . GLU A 1 180 ? -13.856 -3.387 15.747 1.00 98.38 180 GLU A N 1
ATOM 1353 C CA . GLU A 1 180 ? -15.007 -3.922 14.992 1.00 98.38 180 GLU A CA 1
ATOM 1354 C C . GLU A 1 180 ? -15.314 -3.035 13.766 1.00 98.38 180 GLU A C 1
ATOM 1356 O O . GLU A 1 180 ? -15.641 -3.516 12.674 1.00 98.38 180 GLU A O 1
ATOM 1361 N N . HIS A 1 181 ? -15.183 -1.719 13.957 1.00 98.62 181 HIS A N 1
ATOM 1362 C CA . HIS A 1 181 ? -15.363 -0.681 12.950 1.00 98.62 181 HIS A CA 1
ATOM 1363 C C . HIS A 1 181 ? -14.115 0.197 12.841 1.00 98.62 181 HIS A C 1
ATOM 1365 O O . HIS A 1 181 ? -13.606 0.709 13.836 1.00 98.62 181 HIS A O 1
ATOM 1371 N N . VAL A 1 182 ? -13.644 0.401 11.616 1.00 98.62 182 VAL A N 1
ATOM 1372 C CA . VAL A 1 182 ? -12.513 1.272 11.300 1.00 98.62 182 VAL A CA 1
ATOM 1373 C C . VAL A 1 182 ? -13.022 2.515 10.582 1.00 98.62 182 VAL A C 1
ATOM 1375 O O . VAL A 1 182 ? -13.620 2.431 9.506 1.00 98.62 182 VAL A O 1
ATOM 1378 N N . ILE A 1 183 ? -12.741 3.683 11.153 1.00 97.69 183 ILE A N 1
ATOM 1379 C CA . ILE A 1 183 ? -12.895 4.973 10.478 1.00 97.69 183 ILE A CA 1
ATOM 1380 C C . ILE A 1 183 ? -11.524 5.382 9.951 1.00 97.69 183 ILE A C 1
ATOM 1382 O O . ILE A 1 183 ? -10.542 5.360 10.689 1.00 97.69 183 ILE A O 1
ATOM 1386 N N . THR A 1 184 ? -11.413 5.747 8.677 1.00 96.06 184 THR A N 1
ATOM 1387 C CA . THR A 1 184 ? -10.093 6.015 8.096 1.00 96.06 184 THR A CA 1
ATOM 1388 C C . THR A 1 184 ? -10.103 7.077 7.012 1.00 96.06 184 THR A C 1
ATOM 1390 O O . THR A 1 184 ? -11.057 7.197 6.250 1.00 96.06 184 THR A O 1
ATOM 1393 N N . SER A 1 185 ? -9.015 7.844 6.939 1.00 92.75 185 SER A N 1
ATOM 1394 C CA . SER A 1 185 ? -8.700 8.759 5.833 1.00 92.75 185 SER A CA 1
ATOM 1395 C C . SER A 1 185 ? -7.594 8.222 4.912 1.00 92.75 185 SER A C 1
ATOM 1397 O O . SER A 1 185 ? -7.171 8.893 3.968 1.00 92.75 185 SER A O 1
ATOM 1399 N N . SER A 1 186 ? -7.118 7.000 5.164 1.00 91.94 186 SER A N 1
ATOM 1400 C CA . SER A 1 186 ? -6.017 6.369 4.441 1.00 91.94 186 SER A CA 1
ATOM 1401 C C . SER A 1 186 ? -6.522 5.295 3.483 1.00 91.94 186 SER A C 1
ATOM 1403 O O . SER A 1 186 ? -7.306 4.434 3.870 1.00 91.94 186 SER A O 1
ATOM 1405 N N . TYR A 1 187 ? -5.993 5.283 2.252 1.00 90.75 187 TYR A N 1
ATOM 1406 C CA . TYR A 1 187 ? -6.214 4.180 1.310 1.00 90.75 187 TYR A CA 1
ATOM 1407 C C . TYR A 1 187 ? -5.830 2.833 1.940 1.00 90.75 187 TYR A C 1
ATOM 1409 O O . TYR A 1 187 ? -6.620 1.897 1.912 1.00 90.75 187 TYR A O 1
ATOM 1417 N N . HIS A 1 188 ? -4.636 2.740 2.537 1.00 93.25 188 HIS A N 1
ATOM 1418 C CA . HIS A 1 188 ? -4.164 1.493 3.142 1.00 93.25 188 HIS A CA 1
ATOM 1419 C C . HIS A 1 188 ? -4.972 1.130 4.389 1.00 93.25 188 HIS A C 1
ATOM 1421 O O . HIS A 1 188 ? -5.254 -0.042 4.591 1.00 93.25 188 HIS A O 1
ATOM 1427 N N . GLY A 1 189 ? -5.425 2.121 5.165 1.00 95.62 189 GLY A N 1
ATOM 1428 C CA . GLY A 1 189 ? -6.343 1.885 6.281 1.00 95.62 189 GLY A CA 1
ATOM 1429 C C . GLY A 1 189 ? -7.651 1.244 5.821 1.00 95.62 189 GLY A C 1
ATOM 1430 O O . GLY A 1 189 ? -8.037 0.200 6.339 1.00 95.62 189 GLY A O 1
ATOM 1431 N N . ALA A 1 190 ? -8.293 1.816 4.797 1.00 95.31 190 ALA A N 1
ATOM 1432 C CA . ALA A 1 190 ? -9.535 1.274 4.246 1.00 95.31 190 ALA A CA 1
ATOM 1433 C C . ALA A 1 190 ? -9.325 -0.112 3.633 1.00 95.31 190 ALA A C 1
ATOM 1435 O O . ALA A 1 190 ? -10.101 -1.036 3.884 1.00 95.31 190 ALA A O 1
ATOM 1436 N N . TYR A 1 191 ? -8.260 -0.258 2.847 1.00 95.25 191 TYR A N 1
ATOM 1437 C CA . TYR A 1 191 ? -7.965 -1.485 2.129 1.00 95.25 191 TYR A CA 1
ATOM 1438 C C . TYR A 1 191 ? -7.668 -2.643 3.082 1.00 95.25 191 TYR A C 1
ATOM 1440 O O . TYR A 1 191 ? -8.318 -3.684 3.018 1.00 95.25 191 TYR A O 1
ATOM 1448 N N . TRP A 1 192 ? -6.736 -2.448 4.013 1.00 97.69 192 TRP A N 1
ATOM 1449 C CA . TRP A 1 192 ? -6.330 -3.493 4.942 1.00 97.69 192 TRP A CA 1
ATOM 1450 C C . TRP A 1 192 ? -7.431 -3.846 5.945 1.00 97.69 192 TRP A C 1
ATOM 1452 O O . TRP A 1 192 ? -7.664 -5.025 6.181 1.00 97.69 192 TRP A O 1
ATOM 1462 N N . ALA A 1 193 ? -8.175 -2.865 6.471 1.00 98.06 193 ALA A N 1
ATOM 1463 C CA . ALA A 1 193 ? -9.317 -3.147 7.346 1.00 98.06 193 ALA A CA 1
ATOM 1464 C C . ALA A 1 193 ? -10.406 -3.972 6.641 1.00 98.06 193 ALA A C 1
ATOM 1466 O O . ALA A 1 193 ? -11.000 -4.857 7.256 1.00 98.06 193 ALA A O 1
ATOM 1467 N N . THR A 1 194 ? -10.632 -3.721 5.346 1.00 97.25 194 THR A N 1
ATOM 1468 C CA . THR A 1 194 ? -11.567 -4.514 4.533 1.00 97.25 194 THR A CA 1
ATOM 1469 C C . THR A 1 194 ? -11.091 -5.961 4.401 1.00 97.25 194 THR A C 1
ATOM 1471 O O . THR A 1 194 ? -11.888 -6.877 4.586 1.00 97.25 194 THR A O 1
ATOM 1474 N N . LEU A 1 195 ? -9.798 -6.180 4.134 1.00 97.31 195 LEU A N 1
ATOM 1475 C CA . LEU A 1 195 ? -9.219 -7.529 4.057 1.00 97.31 195 LEU A CA 1
ATOM 1476 C C . LEU A 1 195 ? -9.283 -8.278 5.397 1.00 97.31 195 LEU A C 1
ATOM 1478 O O . LEU A 1 195 ? -9.491 -9.485 5.408 1.00 97.31 195 LEU A O 1
ATOM 1482 N N . LEU A 1 196 ? -9.185 -7.563 6.521 1.00 97.62 196 LEU A N 1
ATOM 1483 C CA . LEU A 1 196 ? -9.379 -8.109 7.872 1.00 97.62 196 LEU A CA 1
ATOM 1484 C C . LEU A 1 196 ? -10.861 -8.358 8.232 1.00 97.62 196 LEU A C 1
ATOM 1486 O O . LEU A 1 196 ? -11.172 -8.727 9.367 1.00 97.62 196 LEU A O 1
ATOM 1490 N N . GLY A 1 197 ? -11.795 -8.116 7.307 1.00 96.88 197 GLY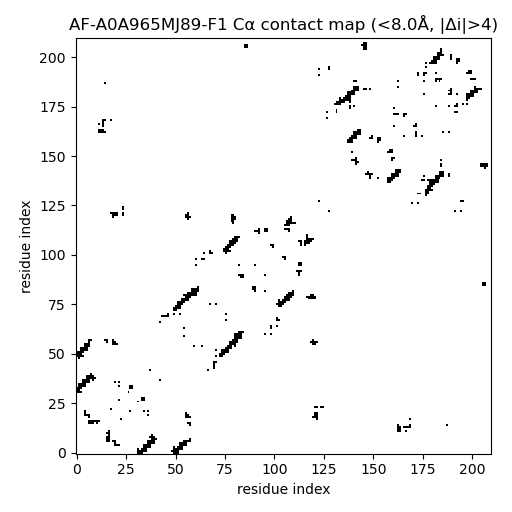 A N 1
ATOM 1491 C CA . GLY A 1 197 ? -13.229 -8.318 7.523 1.00 96.88 197 GLY A CA 1
ATOM 1492 C C . GLY A 1 197 ? -13.866 -7.311 8.485 1.00 96.88 197 GLY A C 1
ATOM 1493 O O . GLY A 1 197 ? -14.899 -7.607 9.091 1.00 96.88 197 GLY A O 1
ATOM 1494 N N . ARG A 1 198 ? -13.261 -6.131 8.672 1.00 98.00 198 ARG A N 1
ATOM 1495 C CA . ARG A 1 198 ? -13.814 -5.078 9.536 1.00 98.00 198 ARG A CA 1
ATOM 1496 C C . ARG A 1 198 ? -14.847 -4.241 8.790 1.00 98.00 198 ARG A C 1
ATOM 1498 O O . ARG A 1 198 ? -14.792 -4.090 7.569 1.00 98.00 198 ARG A O 1
ATOM 1505 N N . LYS A 1 199 ? -15.782 -3.639 9.532 1.00 98.44 199 LYS A N 1
ATOM 1506 C CA . LYS A 1 199 ? -16.635 -2.578 8.974 1.00 98.44 199 LYS A CA 1
ATOM 1507 C C . LYS A 1 199 ? -15.744 -1.367 8.705 1.00 98.44 199 LYS A C 1
ATOM 1509 O O . LYS A 1 199 ? -14.932 -1.023 9.560 1.00 98.44 199 LYS A O 1
ATOM 1514 N N . VAL A 1 200 ? -15.907 -0.697 7.566 1.00 98.38 200 VAL A N 1
ATOM 1515 C CA . VAL A 1 200 ? -15.065 0.451 7.194 1.00 98.38 200 VAL A CA 1
ATOM 1516 C C . VAL A 1 200 ? -15.922 1.666 6.856 1.00 98.38 200 VAL A C 1
ATOM 1518 O O . VAL A 1 200 ? -16.830 1.587 6.031 1.00 98.38 200 VAL A O 1
ATOM 1521 N N . SER A 1 201 ? -15.603 2.808 7.465 1.00 97.12 201 SER A N 1
ATOM 1522 C CA . SER A 1 201 ? -16.101 4.122 7.053 1.00 97.12 201 SER A CA 1
ATOM 1523 C C . SER A 1 201 ? -14.940 4.982 6.577 1.00 97.12 201 SER A C 1
ATOM 1525 O O . SER A 1 201 ? -14.025 5.298 7.336 1.00 97.12 201 SER A O 1
ATOM 1527 N N . MET A 1 202 ? -14.990 5.373 5.307 1.00 92.00 202 MET A N 1
ATOM 1528 C CA . MET A 1 202 ? -13.971 6.221 4.704 1.00 92.00 202 MET A CA 1
ATOM 1529 C C . MET A 1 202 ? -14.330 7.696 4.887 1.00 92.00 202 MET A C 1
ATOM 1531 O O . MET A 1 202 ? -15.430 8.116 4.530 1.00 92.00 202 MET A O 1
ATOM 1535 N N . ILE A 1 203 ? -13.380 8.488 5.378 1.00 90.12 203 ILE A N 1
ATOM 1536 C CA . ILE A 1 203 ? -13.439 9.948 5.354 1.00 90.12 203 ILE A CA 1
ATOM 1537 C C . ILE A 1 203 ? -12.647 10.409 4.126 1.00 90.12 203 ILE A C 1
ATOM 1539 O O . ILE A 1 203 ? -11.414 10.352 4.135 1.00 90.12 203 ILE A O 1
ATOM 1543 N N . PRO A 1 204 ? -13.317 10.829 3.038 1.00 80.06 204 PRO A N 1
ATOM 1544 C CA . PRO A 1 204 ? -12.622 11.326 1.864 1.00 80.06 204 PRO A CA 1
ATOM 1545 C C . PRO A 1 204 ? -11.925 12.638 2.221 1.00 80.06 204 PRO A C 1
ATOM 1547 O O . PRO A 1 204 ? -12.578 13.635 2.522 1.00 80.06 204 PRO A O 1
ATOM 1550 N N . CYS A 1 205 ? -10.597 12.649 2.162 1.00 70.19 205 CYS A N 1
ATOM 1551 C CA . CYS A 1 205 ? -9.820 13.846 2.446 1.00 70.19 205 CYS A CA 1
ATOM 1552 C C . CYS A 1 205 ? -8.998 14.256 1.228 1.00 70.19 205 CYS A C 1
ATOM 1554 O O . CYS A 1 205 ? -8.248 13.463 0.652 1.00 70.19 205 CYS A O 1
ATOM 1556 N N . LYS A 1 206 ? -9.122 15.528 0.851 1.00 61.03 206 LYS A N 1
ATOM 1557 C CA . LYS A 1 206 ? -8.155 16.197 -0.020 1.00 61.03 206 LYS A CA 1
ATOM 1558 C C . LYS A 1 206 ? -7.055 16.770 0.859 1.00 61.03 206 LYS A C 1
ATOM 1560 O O . LYS A 1 206 ? -7.313 17.128 2.004 1.00 61.03 206 LYS A O 1
ATOM 1565 N N . ARG A 1 207 ? -5.835 16.866 0.326 1.00 51.59 207 ARG A N 1
ATOM 1566 C CA . ARG A 1 207 ? -4.769 17.606 1.005 1.00 51.59 207 ARG A CA 1
ATOM 1567 C C . ARG A 1 207 ? -5.284 19.031 1.212 1.00 51.59 207 ARG A C 1
ATOM 1569 O O . ARG A 1 207 ? -5.569 19.709 0.228 1.00 51.59 207 ARG A O 1
ATOM 1576 N N . LEU A 1 208 ? -5.456 19.449 2.463 1.00 44.06 208 LEU A N 1
ATOM 1577 C CA . LEU A 1 208 ? -5.783 20.835 2.769 1.00 44.06 208 LEU A CA 1
ATOM 1578 C C . LEU A 1 208 ? -4.565 21.671 2.365 1.00 44.06 208 LEU A C 1
ATOM 1580 O O . LEU A 1 208 ? -3.500 21.561 2.969 1.00 44.06 208 LEU A O 1
ATOM 1584 N N . THR A 1 209 ? -4.686 22.435 1.283 1.00 42.53 209 THR A N 1
ATOM 1585 C CA . THR A 1 209 ? -3.795 23.567 1.027 1.00 42.53 209 THR A CA 1
ATOM 1586 C C . THR A 1 209 ? -4.163 24.633 2.046 1.00 42.53 209 THR A C 1
ATOM 1588 O O . THR A 1 209 ? -5.202 25.275 1.899 1.00 42.53 209 THR A O 1
ATOM 1591 N N . ILE A 1 210 ? -3.365 24.725 3.108 1.00 34.16 210 ILE A N 1
ATOM 1592 C CA . ILE A 1 210 ? -3.367 25.849 4.048 1.00 34.16 210 ILE A CA 1
ATOM 1593 C C . ILE A 1 210 ? -2.412 26.905 3.500 1.00 34.16 210 ILE A C 1
ATOM 1595 O O . ILE A 1 210 ? -1.325 26.492 3.031 1.00 34.16 210 ILE A O 1
#

Mean predicted aligned error: 5.56 Å

Foldseek 3Di:
DAEEFEFQCPDLQQLRNLQTLVVQDCCQVVPNPHYHYDYNVDDDLADDDHAAYEYTEDQCLVCLLVNLNSHVNHQYHYAAYANDDLPDDRPDLVSLVVSCVSHPYDEHCGPPNDPHHHHRSSLSDCLLVDAAAAQEQEAEEEAPQFDPCPVVCVVVVHHYDYRNRDNHPNSLLNRLNNHLEYEYQDPCSQVSNVSNVHHYDYDPTRRPPD

Sequence (210 aa):
MIVFALHQCDTTNIGDRSCCPLDYFSFFSESIGAAIRRDVRKFDQNPADVDAIILGGGALGGVAQNIAKAYPNSIKIAWGIGATSPVQAPVSSELHYQNSEAFDLYGCRDYGASDIFVPCVSCMSPLFDQSFEIAHKTVVFGHSSKCPLDIQAESLGIPYADNETCKSMHQAMEFLGSGEHVITSSYHGAYWATLLGRKVSMIPCKRLTI

Radius of gyration: 17.71 Å; Cα contacts (8 Å, |Δi|>4): 449; chains: 1; bounding box: 40×44×47 Å